Protein AF-A0A410MCQ9-F1 (afdb_monomer)

Structure (mmCIF, N/CA/C/O backbone):
data_AF-A0A410MCQ9-F1
#
_entry.id   AF-A0A410MCQ9-F1
#
loop_
_atom_site.group_PDB
_atom_site.id
_atom_site.type_symbol
_atom_site.label_atom_id
_atom_site.label_alt_id
_atom_site.label_comp_id
_atom_site.label_asym_id
_atom_site.label_entity_id
_atom_site.label_seq_id
_atom_site.pdbx_PDB_ins_code
_atom_site.Cartn_x
_atom_site.Cartn_y
_atom_site.Cartn_z
_atom_site.occupancy
_atom_site.B_iso_or_equiv
_atom_site.auth_seq_id
_atom_site.auth_comp_id
_atom_site.auth_asym_id
_atom_site.auth_atom_id
_atom_site.pdbx_PDB_model_num
ATOM 1 N N . MET A 1 1 ? 11.511 27.759 13.764 1.00 33.25 1 MET A N 1
ATOM 2 C CA . MET A 1 1 ? 11.947 28.661 12.674 1.00 33.25 1 MET A CA 1
ATOM 3 C C . MET A 1 1 ? 12.350 27.810 11.473 1.00 33.25 1 MET A C 1
ATOM 5 O O . MET A 1 1 ? 13.512 27.462 11.293 1.00 33.25 1 MET A O 1
ATOM 9 N N . GLU A 1 2 ? 11.352 27.367 10.713 1.00 34.88 2 GLU A N 1
ATOM 10 C CA . GLU A 1 2 ? 11.520 26.438 9.598 1.00 34.88 2 GLU A CA 1
ATOM 11 C C . GLU A 1 2 ? 11.831 27.255 8.337 1.00 34.88 2 GLU A C 1
ATOM 13 O O . GLU A 1 2 ? 10.983 27.982 7.826 1.00 34.88 2 GLU A O 1
ATOM 18 N N . LYS A 1 3 ? 13.085 27.228 7.866 1.00 35.56 3 LYS A N 1
ATOM 19 C CA . LYS A 1 3 ? 13.435 27.853 6.584 1.00 35.56 3 LYS A CA 1
ATOM 20 C C . LYS A 1 3 ? 12.711 27.081 5.480 1.00 35.56 3 LYS A C 1
ATOM 22 O O . LYS A 1 3 ? 13.164 26.008 5.089 1.00 35.56 3 LYS A O 1
ATOM 27 N N . THR A 1 4 ? 11.628 27.640 4.949 1.00 40.38 4 THR A N 1
ATOM 28 C CA . THR A 1 4 ? 11.044 27.239 3.665 1.00 40.38 4 THR A CA 1
ATOM 29 C C . THR A 1 4 ? 12.081 27.468 2.568 1.00 40.38 4 THR A C 1
ATOM 31 O O . THR A 1 4 ? 12.256 28.576 2.058 1.00 40.38 4 THR A O 1
ATOM 34 N N . ILE A 1 5 ? 12.837 26.419 2.244 1.00 48.78 5 ILE A N 1
ATOM 35 C CA . ILE A 1 5 ? 13.832 26.443 1.174 1.00 48.78 5 ILE A CA 1
ATOM 36 C C . ILE A 1 5 ? 13.075 26.402 -0.151 1.00 48.78 5 ILE A C 1
ATOM 38 O O . ILE A 1 5 ? 12.532 25.378 -0.558 1.00 48.78 5 ILE A O 1
ATOM 42 N N . ARG A 1 6 ? 13.036 27.556 -0.812 1.00 44.88 6 ARG A N 1
ATOM 43 C CA . ARG A 1 6 ? 12.411 27.768 -2.115 1.00 44.88 6 ARG A CA 1
ATOM 44 C C . ARG A 1 6 ? 13.106 26.885 -3.159 1.00 44.88 6 ARG A C 1
ATOM 46 O O . ARG A 1 6 ? 14.295 27.054 -3.425 1.00 44.88 6 ARG A O 1
ATOM 53 N N . TYR A 1 7 ? 12.369 25.939 -3.740 1.00 52.16 7 TYR A N 1
ATOM 54 C CA . TYR A 1 7 ? 12.847 25.084 -4.828 1.00 52.16 7 TYR A CA 1
ATOM 55 C C . TYR A 1 7 ? 13.281 25.979 -5.995 1.00 52.16 7 TYR A C 1
ATOM 57 O O . TYR A 1 7 ? 12.461 26.701 -6.570 1.00 52.16 7 TYR A O 1
ATOM 65 N N . HIS A 1 8 ? 14.570 25.997 -6.340 1.00 58.16 8 HIS A N 1
ATOM 66 C CA . HIS A 1 8 ? 15.013 26.807 -7.467 1.00 58.16 8 HIS A CA 1
ATOM 67 C C . HIS A 1 8 ? 14.721 26.035 -8.754 1.00 58.16 8 HIS A C 1
ATOM 69 O O . HIS A 1 8 ? 15.528 25.224 -9.200 1.00 58.16 8 HIS A O 1
ATOM 75 N N . ARG A 1 9 ? 13.529 26.273 -9.322 1.00 62.47 9 ARG A N 1
ATOM 76 C CA . ARG A 1 9 ? 12.960 25.613 -10.515 1.00 62.47 9 ARG A CA 1
ATOM 77 C C . ARG A 1 9 ? 13.975 25.429 -11.662 1.00 62.47 9 ARG A C 1
ATOM 79 O O . ARG A 1 9 ? 13.934 24.430 -12.364 1.00 62.47 9 ARG A O 1
ATOM 86 N N . LYS A 1 10 ? 14.936 26.352 -11.791 1.00 69.94 10 LYS A N 1
ATOM 87 C CA . LYS A 1 10 ? 16.036 26.320 -12.772 1.00 69.94 10 LYS A CA 1
ATOM 88 C C . LYS A 1 10 ? 17.013 25.143 -12.589 1.00 69.94 10 LYS A C 1
ATOM 90 O O . LYS A 1 10 ? 17.452 24.577 -13.579 1.00 69.94 10 LYS A O 1
ATOM 95 N N . SER A 1 11 ? 17.319 24.738 -11.353 1.00 72.12 11 SER A N 1
ATOM 96 C CA . SER A 1 11 ? 18.247 23.626 -11.063 1.00 72.12 11 SER A CA 1
ATOM 97 C C . SER A 1 11 ? 17.660 22.261 -11.426 1.00 72.12 11 SER A C 1
ATOM 99 O O . SER A 1 11 ? 18.398 21.369 -11.827 1.00 72.12 11 SER A O 1
ATOM 101 N N . PHE A 1 12 ? 16.340 22.108 -11.295 1.00 78.12 12 PHE A N 1
ATOM 102 C CA . PHE A 1 12 ? 15.630 20.881 -11.652 1.00 78.12 12 PHE A CA 1
ATOM 103 C C . PHE A 1 12 ? 15.613 20.676 -13.172 1.00 78.12 12 PHE A C 1
ATOM 105 O O . PHE A 1 12 ? 16.039 19.631 -13.655 1.00 78.12 12 PHE A O 1
ATOM 112 N N . TYR A 1 13 ? 15.203 21.701 -13.932 1.00 83.81 13 TYR A N 1
ATOM 113 C CA . TYR A 1 13 ? 15.230 21.642 -15.398 1.00 83.81 13 TYR A CA 1
ATOM 114 C C . TYR A 1 13 ? 16.657 21.514 -15.946 1.00 83.81 13 TYR A C 1
ATOM 116 O O . TYR A 1 13 ? 16.861 20.796 -16.918 1.00 83.81 13 TYR A O 1
ATOM 124 N N . GLY A 1 14 ? 17.647 22.141 -15.299 1.00 84.56 14 GLY A N 1
ATOM 125 C CA . GLY A 1 14 ? 19.057 21.975 -15.659 1.00 84.56 14 GLY A CA 1
ATOM 126 C C . GLY A 1 14 ? 19.557 20.539 -15.476 1.00 84.56 14 GLY A C 1
ATOM 127 O O . GLY A 1 14 ? 20.203 20.003 -16.372 1.00 84.56 14 GLY A O 1
ATOM 128 N N . GLY A 1 15 ? 19.205 19.888 -14.361 1.00 85.06 15 GLY A N 1
ATOM 129 C CA . GLY A 1 15 ? 19.528 18.477 -14.135 1.00 85.06 15 GLY A CA 1
ATOM 130 C C . GLY A 1 15 ? 18.871 17.552 -15.161 1.00 85.06 15 GLY A C 1
ATOM 131 O O . GLY A 1 15 ? 19.540 16.690 -15.723 1.00 85.06 15 GLY A O 1
ATOM 132 N N . LEU A 1 16 ? 17.585 17.766 -15.460 1.00 86.12 16 LEU A N 1
ATOM 133 C CA . LEU A 1 16 ? 16.864 16.977 -16.464 1.00 86.12 16 LEU A CA 1
ATOM 134 C C . LEU A 1 16 ? 17.461 17.148 -17.869 1.00 86.12 16 LEU A C 1
ATOM 136 O O . LEU A 1 16 ? 17.632 16.167 -18.588 1.00 86.12 16 LEU A O 1
ATOM 140 N N . PHE A 1 17 ? 17.817 18.380 -18.241 1.00 89.75 17 PHE A N 1
ATOM 141 C CA . PHE A 1 17 ? 18.474 18.672 -19.512 1.00 89.75 17 PHE A CA 1
ATOM 142 C C . PHE A 1 17 ? 19.832 17.968 -19.623 1.00 89.75 17 PHE A C 1
ATOM 144 O O . PHE A 1 17 ? 20.106 17.332 -20.638 1.00 89.75 17 PHE A O 1
ATOM 151 N N . PHE A 1 18 ? 20.649 18.010 -18.565 1.00 89.56 18 PHE A N 1
ATOM 152 C CA . PHE A 1 18 ? 21.936 17.314 -18.537 1.00 89.56 18 PHE A CA 1
ATOM 153 C C . PHE A 1 18 ? 21.772 15.796 -18.685 1.00 89.56 18 PHE A C 1
ATOM 155 O O . PHE A 1 18 ? 22.463 15.186 -19.494 1.00 89.56 18 PHE A O 1
ATOM 162 N N . ILE A 1 19 ? 20.829 15.193 -17.951 1.00 89.62 19 ILE A N 1
ATOM 1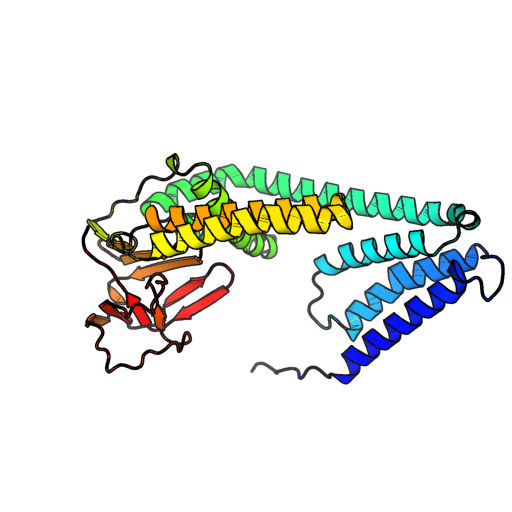63 C CA . ILE A 1 19 ? 20.532 13.755 -18.057 1.00 89.62 19 ILE A CA 1
ATOM 164 C C . ILE A 1 19 ? 20.089 13.405 -19.483 1.00 89.62 19 ILE A C 1
ATOM 166 O O . ILE A 1 19 ? 20.580 12.435 -20.053 1.00 89.62 19 ILE A O 1
ATOM 170 N N . SER A 1 20 ? 19.205 14.208 -20.084 1.00 90.00 20 SER A N 1
ATOM 171 C CA . SER A 1 20 ? 18.754 13.993 -21.462 1.00 90.00 20 SER A CA 1
ATOM 172 C C . SER A 1 20 ? 19.908 14.053 -22.461 1.00 90.00 20 SER A C 1
ATOM 174 O O . SER A 1 20 ? 19.953 13.243 -23.382 1.00 90.00 20 SER A O 1
ATOM 176 N N . LEU A 1 21 ? 20.834 14.999 -22.290 1.00 92.56 21 LEU A N 1
ATOM 177 C CA . LEU A 1 21 ? 21.993 15.151 -23.165 1.00 92.56 21 LEU A CA 1
ATOM 178 C C . LEU A 1 21 ? 22.964 13.974 -23.007 1.00 92.56 21 LEU A C 1
ATOM 180 O O . LEU A 1 21 ? 23.417 13.429 -24.009 1.00 92.56 21 LEU A O 1
ATOM 184 N N . LEU A 1 22 ? 23.216 13.537 -21.770 1.00 92.00 22 LEU A N 1
ATOM 185 C CA . LEU A 1 22 ? 24.062 12.382 -21.458 1.00 92.00 22 LEU A CA 1
ATOM 186 C C . LEU A 1 22 ? 23.497 11.084 -22.055 1.00 92.00 22 LEU A C 1
ATOM 188 O O . LEU A 1 22 ? 24.235 10.324 -22.683 1.00 92.00 22 LEU A O 1
ATOM 192 N N . LEU A 1 23 ? 22.191 10.840 -21.910 1.00 91.44 23 LEU A N 1
ATOM 193 C CA . LEU A 1 23 ? 21.534 9.659 -22.482 1.00 91.44 23 LEU A CA 1
ATOM 194 C C . LEU A 1 23 ? 21.511 9.701 -24.014 1.00 91.44 23 LEU A C 1
ATOM 196 O O . LEU A 1 23 ? 21.779 8.687 -24.654 1.00 91.44 23 LEU A O 1
ATOM 200 N N . MET A 1 24 ? 21.233 10.869 -24.601 1.00 90.88 24 MET A N 1
ATOM 201 C CA . MET A 1 24 ? 21.238 11.049 -26.054 1.00 90.88 24 MET A CA 1
ATOM 202 C C . MET A 1 24 ? 22.637 10.831 -26.639 1.00 90.88 24 MET A C 1
ATOM 204 O O . MET A 1 24 ? 22.778 10.117 -27.625 1.00 90.88 24 MET A 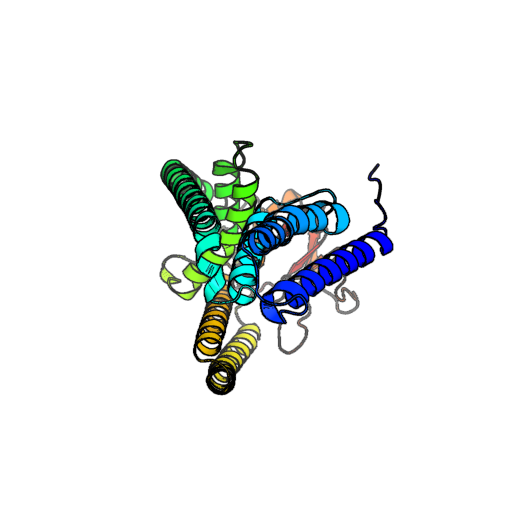O 1
ATOM 208 N N . ALA A 1 25 ? 23.680 11.391 -26.020 1.00 90.56 25 ALA A N 1
ATOM 209 C CA . ALA A 1 25 ? 25.057 11.204 -26.470 1.00 90.56 25 ALA A CA 1
ATOM 210 C C . ALA A 1 25 ? 25.446 9.718 -26.467 1.00 90.56 25 ALA A C 1
ATOM 212 O O . ALA A 1 25 ? 25.921 9.205 -27.478 1.00 90.56 25 ALA A O 1
ATOM 213 N N . ASN A 1 26 ? 25.157 9.003 -25.376 1.00 91.06 26 ASN A N 1
ATOM 214 C CA . ASN A 1 26 ? 25.430 7.570 -25.286 1.00 91.06 26 ASN A CA 1
ATOM 215 C C . ASN A 1 26 ? 24.611 6.749 -26.301 1.00 91.06 26 ASN A C 1
ATOM 217 O O . ASN A 1 26 ? 25.140 5.809 -26.887 1.00 91.06 26 ASN A O 1
ATOM 221 N N . PHE A 1 27 ? 23.362 7.132 -26.587 1.00 91.00 27 PHE A N 1
ATOM 222 C CA . PHE A 1 27 ? 22.541 6.504 -27.631 1.00 91.00 27 PHE A CA 1
ATOM 223 C C . PHE A 1 27 ? 23.124 6.654 -29.028 1.00 91.00 27 PHE A C 1
ATOM 225 O O . PHE A 1 27 ? 23.229 5.675 -29.770 1.00 91.00 27 PHE A O 1
ATOM 232 N N . LEU A 1 28 ? 23.531 7.870 -29.366 1.00 89.81 28 LEU A N 1
ATOM 233 C CA . LEU A 1 28 ? 24.112 8.188 -30.662 1.00 89.81 28 LEU A CA 1
ATOM 234 C C . LEU A 1 28 ? 25.451 7.470 -30.886 1.00 89.81 28 LEU A C 1
ATOM 236 O O . LEU A 1 28 ? 25.741 7.043 -32.001 1.00 89.81 28 LEU A O 1
ATOM 240 N N . MET A 1 29 ? 26.244 7.309 -29.826 1.00 88.25 29 MET A N 1
ATOM 241 C CA . MET A 1 29 ? 27.540 6.635 -29.895 1.00 88.25 29 MET A CA 1
ATOM 242 C C . MET A 1 29 ? 27.416 5.108 -29.952 1.00 88.25 29 MET A C 1
ATOM 244 O O . MET A 1 29 ? 28.109 4.480 -30.742 1.00 88.25 29 MET A O 1
ATOM 248 N N . GLN A 1 30 ? 26.544 4.513 -29.135 1.00 87.81 30 GLN A N 1
ATOM 249 C CA . GLN A 1 30 ? 26.466 3.055 -28.984 1.00 87.81 30 GLN A CA 1
ATOM 250 C C . GLN A 1 30 ? 25.508 2.403 -29.983 1.00 87.81 30 GLN A C 1
ATOM 252 O O . GLN A 1 30 ? 25.861 1.422 -30.623 1.00 87.81 30 GLN A O 1
ATOM 257 N N . LYS A 1 31 ? 24.295 2.947 -30.137 1.00 87.44 31 LYS A N 1
ATOM 258 C CA . LYS A 1 31 ? 23.234 2.310 -30.932 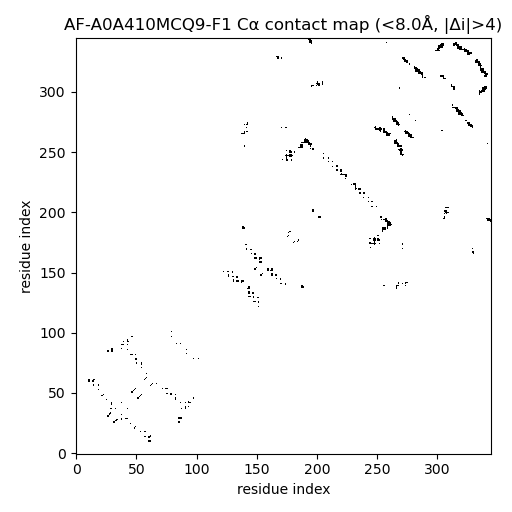1.00 87.44 31 LYS A CA 1
ATOM 259 C C . LYS A 1 31 ? 23.142 2.837 -32.355 1.00 87.44 31 LYS A C 1
ATOM 261 O O . LYS A 1 31 ? 22.801 2.085 -33.260 1.00 87.44 31 LYS A O 1
ATOM 266 N N . ALA A 1 32 ? 23.395 4.132 -32.541 1.00 85.25 32 ALA A N 1
ATOM 267 C CA . ALA A 1 32 ? 23.400 4.743 -33.869 1.00 85.25 32 ALA A CA 1
ATOM 268 C C . ALA A 1 32 ? 24.772 4.668 -34.562 1.00 85.25 32 ALA A C 1
ATOM 270 O O . ALA A 1 32 ? 24.859 5.042 -35.727 1.00 85.25 32 ALA A O 1
ATOM 271 N N . GLU A 1 33 ? 25.817 4.211 -33.855 1.00 85.31 33 GLU A N 1
ATOM 272 C CA . GLU A 1 33 ? 27.177 3.979 -34.374 1.00 85.31 33 GLU A CA 1
ATOM 273 C C . GLU A 1 33 ? 27.734 5.152 -35.210 1.00 85.31 33 GLU A C 1
ATOM 275 O O . GLU A 1 33 ? 28.434 4.963 -36.204 1.00 85.31 33 GLU A O 1
ATOM 280 N N . ILE A 1 34 ? 27.437 6.400 -34.815 1.00 84.50 34 ILE A N 1
ATOM 281 C CA . ILE A 1 34 ? 27.798 7.607 -35.594 1.00 84.50 34 ILE A CA 1
ATOM 282 C C . ILE A 1 34 ? 29.315 7.754 -35.790 1.00 84.50 34 ILE A C 1
ATOM 284 O O . ILE A 1 34 ? 29.765 8.358 -36.762 1.00 84.50 34 ILE A O 1
ATOM 288 N N . THR A 1 35 ? 30.110 7.200 -34.877 1.00 80.00 35 THR A N 1
ATOM 289 C CA . THR A 1 35 ? 31.578 7.207 -34.919 1.00 80.00 35 THR A CA 1
ATOM 290 C C . THR A 1 35 ? 32.176 5.917 -35.492 1.00 80.00 35 THR A C 1
ATOM 292 O O . THR A 1 35 ? 33.400 5.777 -35.509 1.00 80.00 35 THR A O 1
ATOM 295 N N . GLY A 1 36 ? 31.343 5.000 -35.999 1.00 80.81 36 GLY A N 1
ATOM 296 C CA . GLY A 1 36 ? 31.738 3.682 -36.496 1.00 80.81 36 GLY A CA 1
ATOM 297 C C . GLY A 1 36 ? 31.576 2.574 -35.451 1.00 80.81 36 GLY A C 1
ATOM 298 O O . GLY A 1 36 ? 30.841 2.724 -34.477 1.00 80.81 36 GLY A O 1
ATOM 299 N N . THR A 1 37 ? 32.267 1.448 -35.663 1.00 83.00 37 THR A N 1
ATOM 300 C CA . THR A 1 37 ? 32.174 0.263 -34.795 1.00 83.00 37 THR A CA 1
ATOM 301 C C . THR A 1 37 ? 32.519 0.600 -33.350 1.00 83.00 37 THR A C 1
ATOM 303 O O . THR A 1 37 ? 33.578 1.181 -33.076 1.00 83.00 37 THR A O 1
ATOM 306 N N . VAL A 1 38 ? 31.661 0.179 -32.425 1.00 82.50 38 VAL A N 1
ATOM 307 C CA . VAL A 1 38 ? 31.842 0.409 -30.993 1.00 82.50 38 VAL A CA 1
ATOM 308 C C . VAL A 1 38 ? 33.081 -0.335 -30.500 1.00 82.50 38 VAL A C 1
ATOM 310 O O . VAL A 1 38 ? 33.174 -1.557 -30.585 1.00 82.50 38 VAL A O 1
ATOM 313 N N . GLN A 1 39 ? 34.037 0.416 -29.958 1.00 83.75 39 GLN A N 1
ATOM 314 C CA . GLN A 1 39 ? 35.230 -0.134 -29.317 1.00 83.75 39 GLN A CA 1
ATOM 315 C C . GLN A 1 39 ? 34.978 -0.340 -27.818 1.00 83.75 39 GLN A C 1
ATOM 317 O O . GLN A 1 39 ? 34.272 0.455 -27.194 1.00 83.75 39 GLN A O 1
ATOM 322 N N . GLY A 1 40 ? 35.627 -1.334 -27.211 1.00 80.81 40 GLY A N 1
ATOM 323 C CA . GLY A 1 40 ? 35.458 -1.654 -25.787 1.00 80.81 40 GLY A CA 1
ATOM 324 C C . GLY A 1 40 ? 35.593 -0.470 -24.813 1.00 80.81 40 GLY A C 1
ATOM 325 O O . GLY A 1 40 ? 34.738 -0.314 -23.940 1.00 80.81 40 GLY A O 1
ATOM 326 N N . PRO A 1 41 ? 36.565 0.457 -24.965 1.00 85.31 41 PRO A N 1
ATOM 327 C CA . PRO A 1 41 ? 36.666 1.632 -24.093 1.00 85.31 41 PRO A CA 1
ATOM 328 C C . PRO A 1 41 ? 35.422 2.533 -24.104 1.00 85.31 41 PRO A C 1
ATOM 330 O O . PRO A 1 41 ? 35.104 3.162 -23.094 1.00 85.31 41 PRO A O 1
ATOM 333 N N . LEU A 1 42 ? 34.698 2.585 -25.227 1.00 86.00 42 LEU A N 1
ATOM 334 C CA . LEU A 1 42 ? 33.471 3.368 -25.352 1.00 86.00 42 LEU A CA 1
ATOM 335 C C . LEU A 1 42 ? 32.329 2.733 -24.546 1.00 86.00 42 LEU A C 1
ATOM 337 O O . LEU A 1 42 ? 31.553 3.450 -23.918 1.00 86.00 42 LEU A O 1
ATOM 341 N N . VAL A 1 43 ? 32.261 1.397 -24.501 1.00 85.38 43 VAL A N 1
ATOM 342 C CA . VAL A 1 43 ? 31.314 0.644 -23.654 1.00 85.38 43 VAL A CA 1
ATOM 343 C C . VAL A 1 43 ? 31.559 0.944 -22.173 1.00 85.38 43 VAL A C 1
ATOM 345 O O . VAL A 1 43 ? 30.616 1.235 -21.436 1.00 85.38 43 VAL A O 1
ATOM 348 N N . TRP A 1 44 ? 32.826 0.973 -21.749 1.00 85.25 44 TRP A N 1
ATOM 349 C CA . TRP A 1 44 ? 33.208 1.354 -20.385 1.00 85.25 44 TRP A CA 1
ATOM 350 C C . TRP A 1 44 ? 32.826 2.797 -20.038 1.00 85.25 44 TRP A C 1
ATOM 352 O O . TRP A 1 44 ? 32.317 3.049 -18.944 1.00 85.25 44 TRP A O 1
ATOM 362 N N . ALA A 1 45 ? 33.017 3.738 -20.967 1.00 87.69 45 ALA A N 1
ATOM 363 C CA . ALA A 1 45 ? 32.599 5.126 -20.779 1.00 87.69 45 ALA A CA 1
ATOM 364 C C . ALA A 1 45 ? 31.077 5.231 -20.588 1.00 87.69 45 ALA A C 1
ATOM 366 O O . ALA A 1 45 ? 30.617 5.846 -19.625 1.00 87.69 45 ALA A O 1
ATOM 367 N N . THR A 1 46 ? 30.295 4.542 -21.425 1.00 88.62 46 THR A N 1
ATOM 368 C CA . THR A 1 46 ? 28.832 4.492 -21.288 1.00 88.62 46 THR A CA 1
ATOM 369 C C . THR A 1 46 ? 28.394 3.853 -19.969 1.00 88.62 46 THR A C 1
ATOM 371 O O . THR A 1 46 ? 27.455 4.335 -19.331 1.00 88.62 46 THR A O 1
ATOM 374 N N . MET A 1 47 ? 29.084 2.803 -19.515 1.00 85.81 47 MET A N 1
ATOM 375 C CA . MET A 1 47 ? 28.805 2.176 -18.222 1.00 85.81 47 MET A CA 1
ATOM 376 C C . MET A 1 47 ? 29.010 3.163 -17.065 1.00 85.81 47 MET A C 1
ATOM 378 O O . MET A 1 47 ? 28.155 3.263 -16.187 1.00 85.81 47 MET A O 1
ATOM 382 N N . ILE A 1 48 ? 30.099 3.933 -17.073 1.00 88.31 48 ILE A N 1
ATOM 383 C CA . ILE A 1 48 ? 30.375 4.944 -16.040 1.00 88.31 48 ILE A CA 1
ATOM 384 C C . ILE A 1 48 ? 29.345 6.078 -16.093 1.00 88.31 48 ILE A C 1
ATOM 386 O O . ILE A 1 48 ? 28.800 6.467 -15.054 1.00 88.31 48 ILE A O 1
ATOM 390 N N . ASP A 1 49 ? 29.030 6.575 -17.286 1.00 89.44 49 ASP A N 1
ATOM 391 C CA . ASP A 1 49 ? 28.055 7.647 -17.484 1.00 89.44 49 ASP A CA 1
ATOM 392 C C . ASP A 1 49 ? 26.672 7.268 -16.938 1.00 89.44 49 ASP A C 1
ATOM 394 O O . ASP A 1 49 ? 26.038 8.038 -16.209 1.00 89.44 49 ASP A O 1
ATOM 398 N N . VAL A 1 50 ? 26.207 6.059 -17.253 1.00 87.81 50 VAL A N 1
ATOM 399 C CA . VAL A 1 50 ? 24.852 5.614 -16.912 1.00 87.81 50 VAL A CA 1
ATOM 400 C C . VAL A 1 50 ? 24.768 5.037 -15.497 1.00 87.81 50 VAL A C 1
ATOM 402 O O . VAL A 1 50 ? 23.794 5.305 -14.794 1.00 87.81 50 VAL A O 1
ATOM 405 N N . MET A 1 51 ? 25.765 4.276 -15.036 1.00 83.69 51 MET A N 1
ATOM 406 C CA . MET A 1 51 ? 25.722 3.669 -13.699 1.00 83.69 51 MET A CA 1
ATOM 407 C C . MET A 1 51 ? 26.233 4.607 -12.607 1.00 83.69 51 MET A C 1
ATOM 409 O O . MET A 1 51 ? 25.784 4.509 -11.474 1.00 83.69 51 MET A O 1
ATOM 413 N N . VAL A 1 52 ? 27.147 5.537 -12.888 1.00 85.94 52 VAL A N 1
ATOM 414 C CA . VAL A 1 52 ? 27.752 6.382 -11.840 1.00 85.94 52 VAL A CA 1
ATOM 415 C C . VAL A 1 52 ? 27.321 7.836 -11.980 1.00 85.94 52 VAL A C 1
ATOM 417 O O . VAL A 1 52 ? 26.768 8.409 -11.035 1.00 85.94 52 VAL A O 1
ATOM 420 N N . ILE A 1 53 ? 27.530 8.439 -13.152 1.00 88.44 53 ILE A N 1
ATOM 421 C CA . ILE A 1 53 ? 27.285 9.876 -13.343 1.00 88.44 53 ILE A CA 1
ATOM 422 C C . ILE A 1 53 ? 25.789 10.184 -13.260 1.00 88.44 53 ILE A C 1
ATOM 424 O O . ILE A 1 53 ? 25.394 11.118 -12.557 1.00 88.44 53 ILE A O 1
ATOM 428 N N . LEU A 1 54 ? 24.942 9.380 -13.903 1.00 88.19 54 LEU A N 1
ATOM 429 C CA . LEU A 1 54 ? 23.498 9.593 -13.906 1.00 88.19 54 LEU A CA 1
ATOM 430 C C . LEU A 1 54 ? 22.903 9.550 -12.483 1.00 88.19 54 LEU A C 1
ATOM 432 O O . LEU A 1 54 ? 22.222 10.518 -12.118 1.00 88.19 54 LEU A O 1
ATOM 436 N N . PRO A 1 55 ? 23.191 8.559 -11.611 1.00 84.75 55 PRO A N 1
ATOM 437 C CA . PRO A 1 55 ? 22.752 8.616 -10.218 1.00 84.75 55 PRO A CA 1
ATOM 438 C C . PRO A 1 55 ? 23.268 9.827 -9.442 1.00 84.75 55 PRO A C 1
ATOM 440 O O . PRO A 1 55 ? 22.493 10.438 -8.701 1.00 84.75 55 PRO A O 1
ATOM 443 N N . ILE A 1 56 ? 24.529 10.229 -9.634 1.00 85.94 56 ILE A N 1
ATOM 444 C CA . ILE A 1 56 ? 25.108 11.405 -8.962 1.00 85.94 56 ILE A CA 1
ATOM 445 C C . ILE A 1 56 ? 24.385 12.690 -9.382 1.00 85.94 56 ILE A C 1
ATOM 447 O O . ILE A 1 56 ? 24.006 13.497 -8.527 1.00 85.94 56 ILE A O 1
ATOM 451 N N . VAL A 1 57 ? 24.149 12.887 -10.679 1.00 85.62 57 VAL A N 1
ATOM 452 C CA . VAL A 1 57 ? 23.445 14.068 -11.204 1.00 85.62 57 VAL A CA 1
ATOM 453 C C . VAL A 1 57 ? 22.002 14.090 -10.711 1.00 85.62 57 VAL A C 1
ATOM 455 O O . VAL A 1 57 ? 21.520 15.117 -10.228 1.00 85.62 57 VAL A O 1
ATOM 458 N N . THR A 1 58 ? 21.325 12.944 -10.746 1.00 83.88 58 THR A N 1
ATOM 459 C CA . THR A 1 58 ? 19.944 12.824 -10.261 1.00 83.88 58 THR A CA 1
ATOM 460 C C . THR A 1 58 ? 19.869 13.144 -8.765 1.00 83.88 58 THR A C 1
ATOM 462 O O . THR A 1 58 ? 19.008 13.896 -8.307 1.00 83.88 58 THR A O 1
ATOM 465 N N . PHE A 1 59 ? 20.826 12.663 -7.980 1.00 80.75 59 PHE A N 1
ATOM 466 C CA . PHE A 1 59 ? 20.895 12.928 -6.548 1.00 80.75 59 PHE A CA 1
ATOM 467 C C . PHE A 1 59 ? 21.166 14.404 -6.218 1.00 80.75 59 PHE A C 1
ATOM 469 O O . PHE A 1 59 ? 20.558 14.973 -5.305 1.00 80.75 59 PHE A O 1
ATOM 476 N N . THR A 1 60 ? 22.091 15.031 -6.944 1.00 80.50 60 THR A N 1
ATOM 477 C CA . THR A 1 60 ? 22.571 16.391 -6.656 1.00 80.50 60 THR A CA 1
ATOM 478 C C . THR A 1 60 ? 21.631 17.475 -7.182 1.00 80.50 60 THR A C 1
ATOM 480 O O . THR A 1 60 ? 21.361 18.441 -6.457 1.00 80.50 60 THR A O 1
ATOM 483 N N . PHE A 1 61 ? 21.096 17.310 -8.395 1.00 79.06 61 PHE A N 1
ATOM 484 C CA . PHE A 1 61 ? 20.266 18.315 -9.066 1.00 79.06 61 PHE A CA 1
ATOM 485 C C . PHE A 1 61 ? 18.758 18.062 -8.940 1.00 79.06 61 PHE A C 1
ATOM 487 O O . PHE A 1 61 ? 18.003 19.035 -8.897 1.00 79.06 61 PHE A O 1
ATOM 494 N N . VAL A 1 62 ? 18.315 16.798 -8.839 1.00 74.38 62 VAL A N 1
ATOM 495 C CA . VAL A 1 62 ? 16.882 16.433 -8.829 1.00 74.38 62 VAL A CA 1
ATOM 496 C C . VAL A 1 62 ? 16.370 16.130 -7.411 1.00 74.38 62 VAL A C 1
ATOM 498 O O . VAL A 1 62 ? 15.405 16.741 -6.962 1.00 74.38 62 VAL A O 1
ATOM 501 N N . LEU A 1 63 ? 17.026 15.244 -6.652 1.00 70.31 63 LEU A N 1
ATOM 502 C CA . LEU A 1 63 ? 16.526 14.708 -5.362 1.00 70.31 63 LEU A CA 1
ATOM 503 C C . LEU A 1 63 ? 16.989 15.482 -4.105 1.00 70.31 63 LEU A C 1
ATOM 505 O O . LEU A 1 63 ? 16.886 14.987 -2.978 1.00 70.31 63 LEU A O 1
ATOM 509 N N . ARG A 1 64 ? 17.525 16.694 -4.282 1.00 64.12 64 ARG A N 1
ATOM 510 C CA . ARG A 1 64 ? 18.331 17.428 -3.289 1.00 64.12 64 ARG A CA 1
ATOM 511 C C . ARG A 1 64 ? 17.778 17.367 -1.846 1.00 64.12 64 ARG A C 1
ATOM 513 O O . ARG A 1 64 ? 16.677 17.828 -1.558 1.00 64.12 64 ARG A O 1
ATOM 520 N N . ARG A 1 65 ? 18.648 16.905 -0.931 1.00 52.97 65 ARG A N 1
ATOM 521 C CA . ARG A 1 65 ? 18.596 16.900 0.555 1.00 52.97 65 ARG A CA 1
ATOM 522 C C . ARG A 1 65 ? 17.906 15.762 1.310 1.00 52.97 65 ARG A C 1
ATOM 524 O O . ARG A 1 65 ? 18.164 15.674 2.510 1.00 52.97 65 ARG A O 1
ATOM 531 N N . ARG A 1 66 ? 17.146 14.857 0.692 1.00 53.91 66 ARG A N 1
ATOM 532 C CA . ARG A 1 66 ? 16.755 13.590 1.357 1.00 53.91 66 ARG A CA 1
ATOM 533 C C . ARG A 1 66 ? 16.775 12.428 0.378 1.00 53.91 66 ARG A C 1
ATOM 535 O O . ARG A 1 66 ? 15.721 11.911 0.018 1.00 53.91 66 ARG A O 1
ATOM 542 N N . PRO A 1 67 ? 17.972 12.019 -0.053 1.00 54.06 67 PRO A N 1
ATOM 543 C CA . PRO A 1 67 ? 18.100 10.822 -0.852 1.00 54.06 67 PRO A CA 1
ATOM 544 C C . PRO A 1 67 ? 17.640 9.630 -0.024 1.00 54.06 67 PRO A C 1
ATOM 546 O O . PRO A 1 67 ? 18.285 9.220 0.942 1.00 54.06 67 PRO A O 1
ATOM 549 N N . SER A 1 68 ? 16.492 9.075 -0.380 1.00 58.00 68 SER A N 1
ATOM 550 C CA . SER A 1 68 ? 16.203 7.730 0.070 1.00 58.00 68 SER A CA 1
ATOM 551 C C . SER A 1 68 ? 17.126 6.824 -0.732 1.00 58.00 68 SER A C 1
ATOM 553 O O . SER A 1 68 ? 17.036 6.803 -1.957 1.00 58.00 68 SER A O 1
ATOM 555 N N . VAL A 1 69 ? 18.015 6.086 -0.061 1.00 60.16 69 VAL A N 1
ATOM 556 C CA . VAL A 1 69 ? 18.862 5.049 -0.691 1.00 60.16 69 VAL A CA 1
ATOM 557 C C . VAL A 1 69 ? 18.002 4.082 -1.524 1.00 60.16 69 VAL A C 1
ATOM 559 O O . VAL A 1 69 ? 18.445 3.554 -2.535 1.00 60.16 69 VAL A O 1
ATOM 562 N N . SER A 1 70 ? 16.720 3.970 -1.167 1.00 61.75 70 SER A N 1
ATOM 563 C CA . SER A 1 70 ? 15.666 3.282 -1.912 1.00 61.75 70 SER A CA 1
ATOM 564 C C . SER A 1 70 ? 15.494 3.722 -3.378 1.00 61.75 70 SER A C 1
ATOM 566 O O . SER A 1 70 ? 15.031 2.915 -4.169 1.00 61.75 70 SER A O 1
ATOM 568 N N . VAL A 1 71 ? 15.868 4.949 -3.771 1.00 70.00 71 VAL A N 1
ATOM 569 C CA . VAL A 1 71 ? 15.786 5.432 -5.172 1.00 70.00 71 VAL A CA 1
ATOM 570 C C . VAL A 1 71 ? 17.029 5.054 -5.987 1.00 70.00 71 VAL A C 1
ATOM 572 O O . VAL A 1 71 ? 16.971 4.980 -7.209 1.00 70.00 71 VAL A O 1
ATOM 575 N N . PHE A 1 72 ? 18.155 4.776 -5.326 1.00 73.62 72 PHE A N 1
ATOM 576 C CA . PHE A 1 72 ? 19.416 4.465 -6.000 1.00 73.62 72 PHE A CA 1
ATOM 577 C C . PHE A 1 72 ? 19.379 3.096 -6.689 1.00 73.62 72 PHE A C 1
ATOM 579 O O . PHE A 1 72 ? 19.799 2.968 -7.832 1.00 73.62 72 PHE A O 1
ATOM 586 N N . ALA A 1 73 ? 18.815 2.095 -6.011 1.00 71.44 73 ALA A N 1
ATOM 587 C CA . ALA A 1 73 ? 18.686 0.735 -6.526 1.00 71.44 73 ALA A CA 1
ATOM 588 C C . ALA A 1 73 ? 17.852 0.632 -7.821 1.00 71.44 73 ALA A C 1
ATOM 590 O O . ALA A 1 73 ? 18.372 0.107 -8.805 1.00 71.44 73 ALA A O 1
ATOM 591 N N . PRO A 1 74 ? 16.614 1.170 -7.895 1.00 74.19 74 PRO A N 1
ATOM 592 C CA . PRO A 1 74 ? 15.840 1.127 -9.132 1.00 74.19 74 PRO A CA 1
ATOM 593 C C . PRO A 1 74 ? 16.481 1.958 -10.248 1.00 74.19 74 PRO A C 1
ATOM 595 O O . PRO A 1 74 ? 16.398 1.574 -11.409 1.00 74.19 74 PRO A O 1
ATOM 598 N N . LEU A 1 75 ? 17.161 3.063 -9.922 1.00 81.56 75 LEU A N 1
ATOM 599 C CA . LEU A 1 75 ? 17.863 3.874 -10.918 1.00 81.56 75 LEU A CA 1
ATOM 600 C C . LEU A 1 75 ? 19.055 3.126 -11.534 1.00 81.56 75 LEU A C 1
ATOM 602 O O . LEU A 1 75 ? 19.229 3.153 -12.749 1.00 81.56 75 LEU A O 1
ATOM 606 N N . MET A 1 76 ? 19.834 2.424 -10.708 1.00 77.88 76 MET A N 1
ATOM 607 C CA . MET A 1 76 ? 20.920 1.546 -11.153 1.00 77.88 76 MET A CA 1
ATOM 608 C C . MET A 1 76 ? 20.405 0.399 -12.028 1.00 77.88 76 MET A C 1
ATOM 610 O O . MET A 1 76 ? 20.987 0.122 -13.075 1.00 77.88 76 MET A O 1
ATOM 614 N N . LEU A 1 77 ? 19.291 -0.228 -11.636 1.00 77.88 77 LEU A N 1
ATOM 615 C CA . LEU A 1 77 ? 18.657 -1.298 -12.408 1.00 77.88 77 LEU A CA 1
ATOM 616 C C . LEU A 1 77 ? 18.204 -0.800 -13.790 1.00 77.88 77 LEU A C 1
ATOM 618 O O . LEU A 1 77 ? 18.526 -1.414 -14.805 1.00 77.88 77 LEU A O 1
ATOM 622 N N . LEU A 1 78 ? 17.505 0.339 -13.842 1.00 83.00 78 LEU A N 1
ATOM 623 C CA . LEU A 1 78 ? 17.080 0.961 -15.101 1.00 83.00 78 LEU A CA 1
ATOM 624 C C . LEU A 1 78 ? 18.275 1.360 -15.974 1.00 83.00 78 LEU A C 1
ATOM 626 O O . LEU A 1 78 ? 18.226 1.180 -17.189 1.00 83.00 78 LEU A O 1
ATOM 630 N N . GLY A 1 79 ? 19.353 1.858 -15.364 1.00 86.38 79 GLY A N 1
ATOM 631 C CA . GLY A 1 79 ? 20.600 2.164 -16.060 1.00 86.38 79 GLY A CA 1
ATOM 632 C C . GLY A 1 79 ? 21.236 0.927 -16.698 1.00 86.38 79 GLY A C 1
ATOM 633 O O . GLY A 1 79 ? 21.611 0.968 -17.867 1.00 86.38 79 GLY A O 1
ATOM 634 N N . ALA A 1 80 ? 21.290 -0.196 -15.980 1.00 82.38 80 ALA A N 1
ATOM 635 C CA . ALA A 1 80 ? 21.815 -1.452 -16.515 1.00 82.38 80 ALA A CA 1
ATOM 636 C C . ALA A 1 80 ? 20.964 -1.998 -17.676 1.00 82.38 80 ALA A C 1
ATOM 638 O O . ALA A 1 80 ? 21.510 -2.399 -18.706 1.00 82.38 80 ALA A O 1
ATOM 639 N N . LEU A 1 81 ? 19.631 -1.952 -17.552 1.00 83.50 81 LEU A N 1
ATOM 640 C CA . LEU A 1 81 ? 18.716 -2.318 -18.641 1.00 83.50 81 LEU A CA 1
ATOM 641 C C . LEU A 1 81 ? 18.916 -1.422 -19.871 1.00 83.50 81 LEU A C 1
ATOM 643 O O . LEU A 1 81 ? 18.910 -1.908 -21.002 1.00 83.50 81 LEU A O 1
ATOM 647 N N . PHE A 1 82 ? 19.135 -0.124 -19.654 1.00 86.38 82 PHE A N 1
ATOM 648 C CA . PHE A 1 82 ? 19.406 0.829 -20.724 1.00 86.38 82 PHE A CA 1
ATOM 649 C C . PHE A 1 82 ? 20.727 0.531 -21.447 1.00 86.38 82 PHE A C 1
ATOM 651 O O . PHE A 1 82 ? 20.737 0.493 -22.675 1.00 86.38 82 PHE A O 1
ATOM 658 N N . ILE A 1 83 ? 21.814 0.244 -20.717 1.00 86.88 83 ILE A N 1
ATOM 659 C CA . ILE A 1 83 ? 23.102 -0.153 -21.316 1.00 86.88 83 ILE A CA 1
ATOM 660 C C . ILE A 1 83 ? 22.934 -1.434 -22.143 1.00 86.88 83 ILE A C 1
ATOM 662 O O . ILE A 1 83 ? 23.372 -1.495 -23.290 1.00 86.88 83 ILE A O 1
ATOM 666 N N . HIS A 1 84 ? 22.242 -2.443 -21.608 1.00 85.31 84 HIS A N 1
ATOM 667 C CA . HIS A 1 84 ? 22.020 -3.695 -22.333 1.00 85.31 84 HIS A CA 1
ATOM 668 C C . HIS A 1 84 ? 21.229 -3.502 -23.641 1.00 85.31 84 HIS A C 1
ATOM 670 O O . HIS A 1 84 ? 21.442 -4.224 -24.614 1.00 85.31 84 HIS A O 1
ATOM 676 N N . TRP A 1 85 ? 20.321 -2.524 -23.675 1.00 86.56 85 TRP A N 1
ATOM 677 C CA . TRP A 1 85 ? 19.516 -2.202 -24.855 1.00 86.56 85 TRP A CA 1
ATOM 678 C C . TRP A 1 85 ? 20.253 -1.357 -25.908 1.00 86.56 85 TRP A C 1
ATOM 680 O O . TRP A 1 85 ? 19.869 -1.371 -27.086 1.00 86.56 85 TRP A O 1
ATOM 690 N N . ILE A 1 86 ? 21.262 -0.589 -25.489 1.00 87.00 86 ILE A N 1
ATOM 691 C CA . ILE A 1 86 ? 21.971 0.380 -26.333 1.00 87.00 86 ILE A CA 1
ATOM 692 C C . ILE A 1 86 ? 23.238 -0.196 -26.966 1.00 87.00 86 ILE A C 1
ATOM 694 O O . ILE A 1 86 ? 23.562 0.179 -28.088 1.00 87.00 86 ILE A O 1
ATOM 698 N N . VAL A 1 87 ? 23.931 -1.094 -26.257 1.00 86.56 87 VAL A N 1
ATOM 699 C CA . VAL A 1 87 ? 25.200 -1.683 -26.697 1.00 86.56 87 VAL A CA 1
ATOM 700 C C . VAL A 1 87 ? 24.941 -2.757 -27.770 1.00 86.56 87 VAL A C 1
ATOM 702 O O . VAL A 1 87 ? 24.138 -3.667 -27.525 1.00 86.56 87 VAL A O 1
ATOM 705 N N . PRO A 1 88 ? 25.613 -2.687 -28.937 1.00 84.50 88 PRO A N 1
ATOM 706 C CA . PRO A 1 88 ? 25.497 -3.681 -30.006 1.00 84.50 88 PRO A CA 1
ATOM 707 C C . PRO A 1 88 ? 25.941 -5.080 -29.571 1.00 84.50 88 PRO A C 1
ATOM 709 O O . PRO A 1 88 ? 26.851 -5.217 -28.756 1.00 84.50 88 PRO A O 1
ATOM 712 N N . ASP A 1 89 ? 25.352 -6.131 -30.153 1.00 83.44 89 ASP A N 1
ATOM 713 C CA . ASP A 1 89 ? 25.576 -7.526 -29.733 1.00 83.44 89 ASP A CA 1
ATOM 714 C C . ASP A 1 89 ? 27.051 -7.959 -29.746 1.00 83.44 89 ASP A C 1
ATOM 716 O O . ASP A 1 89 ? 27.480 -8.688 -28.855 1.00 83.44 89 ASP A O 1
ATOM 720 N N . TYR A 1 90 ? 27.843 -7.461 -30.700 1.00 82.12 90 TYR A N 1
ATOM 721 C CA . TYR A 1 90 ? 29.268 -7.788 -30.830 1.00 82.12 90 TYR A CA 1
ATOM 722 C C . TYR A 1 90 ? 30.149 -7.187 -29.722 1.00 82.12 90 TYR A C 1
ATOM 724 O O . TYR A 1 90 ? 31.226 -7.706 -29.456 1.00 82.12 90 TYR A O 1
ATOM 732 N N . ALA A 1 91 ? 29.707 -6.107 -29.070 1.00 81.62 91 ALA A N 1
ATOM 733 C CA . ALA A 1 91 ? 30.450 -5.410 -28.016 1.00 81.62 91 ALA A CA 1
ATOM 734 C C . ALA A 1 91 ? 29.973 -5.800 -26.602 1.00 81.62 91 ALA A C 1
ATOM 736 O O . ALA A 1 91 ? 30.397 -5.219 -25.603 1.00 81.62 91 ALA A O 1
ATOM 737 N N . LYS A 1 92 ? 29.077 -6.792 -26.492 1.00 79.62 92 LYS A N 1
ATOM 738 C CA . LYS A 1 92 ? 28.517 -7.240 -25.207 1.00 79.62 92 LYS A CA 1
ATOM 739 C C . LYS A 1 92 ? 29.489 -8.060 -24.360 1.00 79.62 92 LYS A C 1
ATOM 741 O O . LYS A 1 92 ? 29.220 -8.238 -23.174 1.00 79.62 92 LYS A O 1
ATOM 746 N N . GLU A 1 93 ? 30.608 -8.533 -24.909 1.00 79.31 93 GLU A N 1
ATOM 747 C CA . GLU A 1 93 ? 31.630 -9.243 -24.124 1.00 79.31 93 GLU A CA 1
ATOM 748 C C . GLU A 1 93 ? 32.226 -8.347 -23.024 1.00 79.31 93 GLU A C 1
ATOM 750 O O . GLU A 1 93 ? 32.386 -8.786 -21.884 1.00 79.31 93 GLU A O 1
ATOM 755 N N . ASP A 1 94 ? 32.414 -7.054 -23.304 1.00 78.25 94 ASP A N 1
ATOM 756 C CA . ASP A 1 94 ? 32.896 -6.072 -22.323 1.00 78.25 94 ASP A CA 1
ATOM 757 C C . ASP A 1 94 ? 31.886 -5.802 -21.189 1.00 78.25 94 ASP A C 1
ATOM 759 O O . ASP A 1 94 ? 32.245 -5.299 -20.122 1.00 78.25 94 ASP A O 1
ATOM 763 N N . LEU A 1 95 ? 30.619 -6.200 -21.362 1.00 77.50 95 LEU A N 1
ATOM 764 C CA . LEU A 1 95 ? 29.589 -6.103 -20.326 1.00 77.50 95 LEU A CA 1
ATOM 765 C C . LEU A 1 95 ? 29.670 -7.230 -19.282 1.00 77.50 95 LEU A C 1
ATOM 767 O O . LEU A 1 95 ? 28.921 -7.198 -18.302 1.00 77.50 95 LEU A O 1
ATOM 771 N N . MET A 1 96 ? 30.572 -8.211 -19.416 1.00 73.00 96 MET A N 1
ATOM 772 C CA . MET A 1 96 ? 30.711 -9.288 -18.422 1.00 73.00 96 MET A CA 1
ATOM 773 C C . MET A 1 96 ? 31.011 -8.764 -17.006 1.00 73.00 96 MET A C 1
ATOM 775 O O . MET A 1 96 ? 30.471 -9.286 -16.026 1.00 73.00 96 MET A O 1
ATOM 779 N N . VAL A 1 97 ? 31.801 -7.693 -16.874 1.00 71.06 97 VAL A N 1
ATOM 780 C CA . VAL A 1 97 ? 32.088 -7.072 -15.565 1.00 71.06 97 VAL A CA 1
ATOM 781 C C . VAL A 1 97 ? 30.855 -6.357 -14.992 1.00 71.06 97 VAL A C 1
ATOM 783 O O . VAL A 1 97 ? 30.623 -6.386 -13.777 1.00 71.06 97 VAL A O 1
ATOM 786 N N . MET A 1 98 ? 30.019 -5.771 -15.857 1.00 70.56 98 MET A N 1
ATOM 787 C CA . MET A 1 98 ? 28.722 -5.203 -15.472 1.00 70.56 98 MET A CA 1
ATOM 788 C C . MET A 1 98 ? 27.783 -6.297 -14.958 1.00 70.56 98 MET A C 1
ATOM 790 O O . MET A 1 98 ? 27.166 -6.116 -13.910 1.00 70.56 98 MET A O 1
ATOM 794 N N . ASN A 1 99 ? 27.726 -7.447 -15.635 1.00 73.75 99 ASN A N 1
ATOM 795 C CA . ASN A 1 99 ? 26.906 -8.580 -15.209 1.00 73.75 99 ASN A CA 1
ATOM 796 C C . ASN A 1 99 ? 27.332 -9.093 -13.824 1.00 73.75 99 ASN A C 1
ATOM 798 O O . ASN A 1 99 ? 26.476 -9.285 -12.964 1.00 73.75 99 ASN A O 1
ATOM 802 N N . TYR A 1 100 ? 28.637 -9.236 -13.559 1.00 78.38 100 TYR A N 1
ATOM 803 C CA . TYR A 1 100 ? 29.120 -9.635 -12.229 1.00 78.38 100 TYR A CA 1
ATOM 804 C C . TYR A 1 100 ? 28.751 -8.612 -11.142 1.00 78.38 100 TYR A C 1
ATOM 806 O O . TYR A 1 100 ? 28.307 -8.981 -10.054 1.00 78.38 100 TYR A O 1
ATOM 814 N N . SER A 1 101 ? 28.875 -7.317 -11.447 1.00 71.75 101 SER A N 1
ATOM 815 C CA . SER A 1 101 ? 28.487 -6.234 -10.531 1.00 71.75 101 SER A CA 1
ATOM 816 C C . SER A 1 101 ? 26.981 -6.224 -10.252 1.00 71.75 101 SER A C 1
ATOM 818 O O . SER A 1 101 ? 26.566 -6.010 -9.114 1.00 71.75 101 SER A O 1
ATOM 820 N N . LEU A 1 102 ? 26.158 -6.497 -11.268 1.00 73.75 102 LEU A N 1
ATOM 821 C CA . LEU A 1 102 ? 24.706 -6.599 -11.142 1.00 73.75 102 LEU A CA 1
ATOM 822 C C . LEU A 1 102 ? 24.316 -7.788 -10.260 1.00 73.75 102 LEU A C 1
ATOM 824 O O . LEU A 1 102 ? 23.554 -7.604 -9.314 1.00 73.75 102 LEU A O 1
ATOM 828 N N . VAL A 1 103 ? 24.915 -8.960 -10.489 1.00 78.19 103 VAL A N 1
ATOM 829 C CA . VAL A 1 103 ? 24.715 -10.152 -9.646 1.00 78.19 103 VAL A CA 1
ATOM 830 C C . VAL A 1 103 ? 25.153 -9.889 -8.204 1.00 78.19 103 VAL A C 1
ATOM 832 O O . VAL A 1 103 ? 24.463 -10.296 -7.270 1.00 78.19 103 VAL A O 1
ATOM 835 N N . ALA A 1 104 ? 26.263 -9.179 -7.987 1.00 78.25 104 ALA A N 1
ATOM 836 C CA . ALA A 1 104 ? 26.719 -8.817 -6.645 1.00 78.25 104 ALA A CA 1
ATOM 837 C C . ALA A 1 104 ? 25.727 -7.881 -5.929 1.00 78.25 104 ALA A C 1
ATOM 839 O O . ALA A 1 104 ? 25.435 -8.081 -4.748 1.00 78.25 104 ALA A O 1
ATOM 840 N N . ILE A 1 105 ? 25.179 -6.888 -6.640 1.00 74.44 105 ILE A N 1
ATOM 841 C CA . ILE A 1 105 ? 24.147 -5.981 -6.120 1.00 74.44 105 ILE A CA 1
ATOM 842 C C . ILE A 1 105 ? 22.864 -6.754 -5.804 1.00 74.44 105 ILE A C 1
ATOM 844 O O . ILE A 1 105 ? 22.337 -6.625 -4.701 1.00 74.44 105 ILE A O 1
ATOM 848 N N . GLU A 1 106 ? 22.379 -7.577 -6.732 1.00 74.62 106 GLU A N 1
ATOM 849 C CA . GLU A 1 106 ? 21.182 -8.401 -6.549 1.00 74.62 106 GLU A CA 1
ATOM 850 C C . GLU A 1 106 ? 21.343 -9.346 -5.351 1.00 74.62 106 GLU A C 1
ATOM 852 O O . GLU A 1 106 ? 20.494 -9.372 -4.462 1.00 74.62 106 GLU A O 1
ATOM 857 N N . THR A 1 107 ? 22.491 -10.020 -5.245 1.00 80.12 107 THR A N 1
ATOM 858 C CA . THR A 1 107 ? 22.825 -10.880 -4.100 1.00 80.12 107 THR A CA 1
ATOM 859 C C . THR A 1 107 ? 22.839 -10.088 -2.793 1.00 80.12 107 THR A C 1
ATOM 861 O O . THR A 1 107 ? 22.288 -10.547 -1.793 1.00 80.12 107 THR A O 1
ATOM 864 N N . PHE A 1 108 ? 23.422 -8.886 -2.775 1.00 82.12 108 PHE A N 1
ATOM 865 C CA . PHE A 1 108 ? 23.402 -8.016 -1.598 1.00 82.12 108 PHE A CA 1
ATOM 866 C C . PHE A 1 108 ? 21.972 -7.642 -1.186 1.00 82.12 108 PHE A C 1
ATOM 868 O O . PHE A 1 108 ? 21.651 -7.712 0.002 1.00 82.12 108 PHE A O 1
ATOM 875 N N . PHE A 1 109 ? 21.107 -7.285 -2.141 1.00 77.00 109 PHE A N 1
ATOM 876 C CA . PHE A 1 109 ? 19.699 -6.982 -1.868 1.00 77.00 109 PHE A CA 1
ATOM 877 C C . PHE A 1 109 ? 18.949 -8.198 -1.330 1.00 77.00 109 PHE A C 1
ATOM 879 O O . PHE A 1 109 ? 18.284 -8.077 -0.304 1.00 77.00 109 PHE A O 1
ATOM 886 N N . ILE A 1 110 ? 19.129 -9.374 -1.934 1.00 77.94 110 ILE A N 1
ATOM 887 C CA . ILE A 1 110 ? 18.523 -10.626 -1.463 1.00 77.94 110 ILE A CA 1
ATOM 888 C C . ILE A 1 110 ? 18.980 -10.939 -0.031 1.00 77.94 110 ILE A C 1
ATOM 890 O O . ILE A 1 110 ? 18.156 -11.202 0.846 1.00 77.94 110 ILE A O 1
ATOM 894 N N . VAL A 1 111 ? 20.284 -10.859 0.255 1.00 84.06 111 VAL A N 1
ATOM 895 C CA . VAL A 1 111 ? 20.824 -11.084 1.608 1.00 84.06 111 VAL A CA 1
ATOM 896 C C . VAL A 1 111 ? 20.280 -10.052 2.599 1.00 84.06 111 VAL A C 1
ATOM 898 O O . VAL A 1 111 ? 19.938 -10.398 3.732 1.00 84.06 111 VAL A O 1
ATOM 901 N N . PHE A 1 112 ? 20.167 -8.790 2.186 1.00 79.81 112 PHE A N 1
ATOM 902 C CA . PHE A 1 112 ? 19.590 -7.725 2.998 1.00 79.8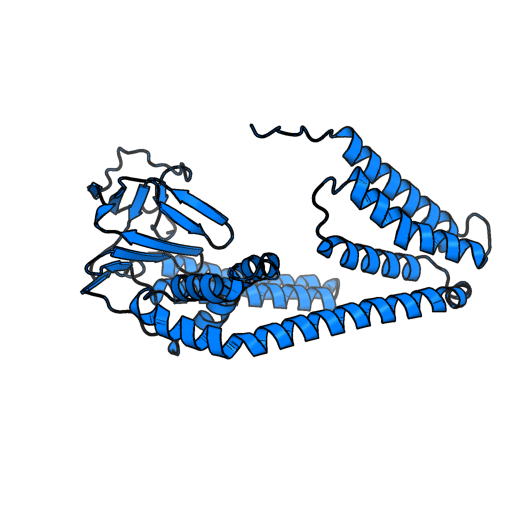1 112 PHE A CA 1
ATOM 903 C C . PHE A 1 112 ? 18.106 -7.977 3.312 1.00 79.81 112 PHE A C 1
ATOM 905 O O . PHE A 1 112 ? 17.707 -7.880 4.475 1.00 79.81 112 PHE A O 1
ATOM 912 N N . GLU A 1 113 ? 17.299 -8.362 2.322 1.00 75.75 113 GLU A N 1
ATOM 913 C CA . GLU A 1 113 ? 15.886 -8.718 2.494 1.00 75.75 113 GLU A CA 1
ATOM 914 C C . GLU A 1 113 ? 15.715 -9.929 3.412 1.00 75.75 113 GLU A C 1
ATOM 916 O O . GLU A 1 113 ? 14.923 -9.880 4.359 1.00 75.75 113 GLU A O 1
ATOM 921 N N . ILE A 1 114 ? 16.520 -10.978 3.217 1.00 83.06 114 ILE A N 1
ATOM 922 C CA . ILE A 1 114 ? 16.547 -12.151 4.100 1.00 83.06 114 ILE A CA 1
ATOM 923 C C . ILE A 1 114 ? 16.926 -11.736 5.526 1.00 83.06 114 ILE A C 1
ATOM 925 O O . ILE A 1 114 ? 16.297 -12.180 6.487 1.00 83.06 114 ILE A O 1
ATOM 929 N N . SER A 1 115 ? 17.907 -10.847 5.696 1.00 81.81 115 SER A N 1
ATOM 930 C CA . SER A 1 115 ? 18.288 -10.334 7.014 1.00 81.81 115 SER A CA 1
ATOM 931 C C . SER A 1 115 ? 17.142 -9.568 7.685 1.00 81.81 115 SER A C 1
ATOM 933 O O . SER A 1 115 ? 16.924 -9.734 8.889 1.00 81.81 115 SER A O 1
ATOM 935 N N . LEU A 1 116 ? 16.401 -8.740 6.941 1.00 76.69 116 LEU A N 1
ATOM 936 C CA . LEU A 1 116 ? 15.218 -8.043 7.457 1.00 76.69 116 LEU A CA 1
ATOM 937 C C . LEU A 1 116 ? 14.101 -9.024 7.833 1.00 76.69 116 LEU A C 1
ATOM 939 O O . LEU A 1 116 ? 13.476 -8.863 8.884 1.00 76.69 116 LEU A O 1
ATOM 943 N N . LEU A 1 117 ? 13.886 -10.062 7.023 1.00 80.44 117 LEU A N 1
ATOM 944 C CA . LEU A 1 117 ? 12.896 -11.102 7.288 1.00 80.44 117 LEU A CA 1
ATOM 945 C C . LEU A 1 117 ? 13.249 -11.906 8.545 1.00 80.44 117 LEU A C 1
ATOM 947 O O . LEU A 1 117 ? 12.410 -12.056 9.431 1.00 80.44 117 LEU A O 1
ATOM 951 N N . ILE A 1 118 ? 14.496 -12.371 8.670 1.00 85.62 118 ILE A N 1
ATOM 952 C CA . ILE A 1 118 ? 14.984 -13.074 9.867 1.00 85.62 118 ILE A CA 1
ATOM 953 C C . ILE A 1 118 ? 14.831 -12.180 11.097 1.00 85.62 118 ILE A C 1
ATOM 955 O O . ILE A 1 118 ? 14.391 -12.644 12.151 1.00 85.62 118 ILE A O 1
ATOM 959 N N . PHE A 1 119 ? 15.168 -10.896 10.974 1.00 81.12 119 PHE A N 1
ATOM 960 C CA . PHE A 1 119 ? 14.987 -9.936 12.054 1.00 81.12 119 PHE A CA 1
ATOM 961 C C . PHE A 1 119 ? 13.510 -9.823 12.482 1.00 81.12 119 PHE A C 1
ATOM 963 O O . PHE A 1 119 ? 13.211 -9.913 13.675 1.00 81.12 119 PHE A O 1
ATOM 970 N N . PHE A 1 120 ? 12.581 -9.707 11.531 1.00 79.69 120 PHE A N 1
ATOM 971 C CA . PHE A 1 120 ? 11.145 -9.672 11.817 1.00 79.69 120 PHE A CA 1
ATOM 972 C C . PHE A 1 120 ? 10.651 -10.964 12.481 1.00 79.69 120 PHE A C 1
ATOM 974 O O . PHE A 1 120 ? 9.947 -10.911 13.491 1.00 79.69 120 PHE A O 1
ATOM 981 N N . LEU A 1 121 ? 11.069 -12.127 11.971 1.00 85.88 121 LEU A N 1
ATOM 982 C CA . LEU A 1 121 ? 10.711 -13.432 12.533 1.00 85.88 121 LEU A CA 1
ATOM 983 C C . LEU A 1 121 ? 11.198 -13.596 13.979 1.00 85.88 121 LEU A C 1
ATOM 985 O O . LEU A 1 121 ? 10.503 -14.206 14.791 1.00 85.88 121 LEU A O 1
ATOM 989 N N . ARG A 1 122 ? 12.349 -13.010 14.332 1.00 86.88 122 ARG A N 1
ATOM 990 C CA . ARG A 1 122 ? 12.866 -13.008 15.711 1.00 86.88 122 ARG A CA 1
ATOM 991 C C . ARG A 1 122 ? 12.036 -12.149 16.664 1.00 86.88 122 ARG A C 1
ATOM 993 O O . ARG A 1 122 ? 11.911 -12.502 17.834 1.00 86.88 122 ARG A O 1
ATOM 1000 N N . GLU A 1 123 ? 11.465 -11.043 16.191 1.00 84.44 123 GLU A N 1
ATOM 1001 C CA . GLU A 1 123 ? 10.610 -10.165 17.007 1.00 84.44 123 GLU A CA 1
ATOM 1002 C C . GLU A 1 123 ? 9.128 -10.584 16.995 1.00 84.44 123 GLU A C 1
ATOM 1004 O O . GLU A 1 123 ? 8.346 -10.136 17.839 1.00 84.44 123 GLU A O 1
ATOM 1009 N N . LEU A 1 124 ? 8.740 -11.502 16.104 1.00 85.88 124 LEU A N 1
ATOM 1010 C CA . LEU A 1 124 ? 7.373 -12.009 15.976 1.00 85.88 124 LEU A CA 1
ATOM 1011 C C . LEU A 1 124 ? 6.777 -12.565 17.287 1.00 85.88 124 LEU A C 1
ATOM 1013 O O . LEU A 1 124 ? 5.604 -12.288 17.549 1.00 85.88 124 LEU A O 1
ATOM 1017 N N . PRO A 1 125 ? 7.510 -13.306 18.147 1.00 89.06 125 PRO A N 1
ATOM 1018 C CA . PRO A 1 125 ? 6.964 -13.768 19.424 1.00 89.06 125 PRO A CA 1
ATOM 1019 C C . PRO A 1 125 ? 6.568 -12.609 20.348 1.00 89.06 125 PRO A C 1
ATOM 1021 O O . PRO A 1 125 ? 5.473 -12.620 20.913 1.00 89.06 125 PRO A O 1
ATOM 1024 N N . LYS A 1 126 ? 7.412 -11.572 20.447 1.00 88.00 126 LYS A N 1
ATOM 1025 C CA . LYS A 1 126 ? 7.121 -10.374 21.252 1.00 88.00 126 LYS A CA 1
ATOM 1026 C C . LYS A 1 126 ? 5.970 -9.578 20.654 1.00 88.00 126 LYS A C 1
ATOM 1028 O O . LYS A 1 126 ? 5.097 -9.119 21.385 1.00 88.00 126 LYS A O 1
ATOM 1033 N N . TRP A 1 127 ? 5.933 -9.467 19.326 1.00 89.19 127 TRP A N 1
ATOM 1034 C CA . TRP A 1 127 ? 4.825 -8.841 18.612 1.00 89.19 127 TRP A CA 1
ATOM 1035 C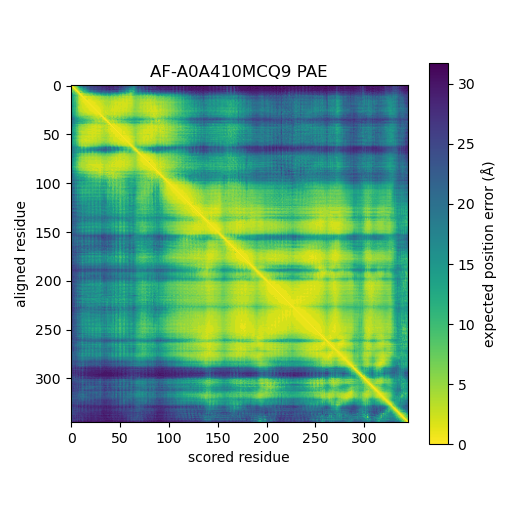 C . TRP A 1 127 ? 3.498 -9.547 18.922 1.00 89.19 127 TRP A C 1
ATOM 1037 O O . TRP A 1 127 ? 2.531 -8.889 19.293 1.00 89.19 127 TRP A O 1
ATOM 1047 N N . LYS A 1 128 ? 3.457 -10.888 18.876 1.00 89.06 128 LYS A N 1
ATOM 1048 C CA . LYS A 1 128 ? 2.260 -11.681 19.224 1.00 89.06 128 LYS A CA 1
ATOM 1049 C C . LYS A 1 128 ? 1.833 -11.485 20.680 1.00 89.06 128 LYS A C 1
ATOM 1051 O O . LYS A 1 128 ? 0.636 -11.393 20.953 1.00 89.06 128 LYS A O 1
ATOM 1056 N N . GLN A 1 129 ? 2.788 -11.411 21.606 1.00 89.69 129 GLN A N 1
ATOM 1057 C CA . GLN A 1 129 ? 2.506 -11.148 23.018 1.00 89.69 129 GLN A CA 1
ATOM 1058 C C . GLN A 1 129 ? 1.888 -9.757 23.213 1.00 89.69 129 GLN A C 1
ATOM 1060 O O . GLN A 1 129 ? 0.810 -9.650 23.799 1.00 89.69 129 GLN A O 1
ATOM 1065 N N . ASN A 1 130 ? 2.518 -8.720 22.654 1.00 89.75 130 ASN A N 1
ATOM 1066 C CA . ASN A 1 130 ? 2.022 -7.344 22.701 1.00 89.75 130 ASN A CA 1
ATOM 1067 C C . ASN A 1 130 ? 0.637 -7.227 22.040 1.00 89.75 130 ASN A C 1
ATOM 1069 O O . ASN A 1 130 ? -0.255 -6.586 22.587 1.00 89.75 130 ASN A O 1
ATOM 1073 N N . PHE A 1 131 ? 0.421 -7.896 20.902 1.00 88.94 131 PHE A N 1
ATOM 1074 C CA . PHE A 1 131 ? -0.868 -7.909 20.208 1.00 88.94 131 PHE A CA 1
ATOM 1075 C C . PHE A 1 131 ? -1.982 -8.503 21.078 1.00 88.94 131 PHE A C 1
ATOM 1077 O O . PHE A 1 131 ? -3.099 -7.984 21.107 1.00 88.94 131 PHE A O 1
ATOM 1084 N N . LYS A 1 132 ? -1.681 -9.576 21.822 1.00 88.81 132 LYS A N 1
ATOM 1085 C CA . LYS A 1 132 ? -2.628 -10.186 22.764 1.00 88.81 132 LYS A CA 1
ATOM 1086 C C . LYS A 1 132 ? -2.910 -9.275 23.964 1.00 88.81 132 LYS A C 1
ATOM 1088 O O . LYS A 1 132 ? -4.050 -9.217 24.411 1.00 88.81 132 LYS A O 1
ATOM 1093 N N . GLU A 1 133 ? -1.903 -8.564 24.467 1.00 89.56 133 GLU A N 1
ATOM 1094 C CA . GLU A 1 133 ? -2.045 -7.598 25.567 1.00 89.56 133 GLU A CA 1
ATOM 1095 C C . GLU A 1 133 ? -2.952 -6.425 25.163 1.00 89.56 133 GLU A C 1
ATOM 1097 O O . GLU A 1 133 ? -3.941 -6.143 25.841 1.00 89.56 133 GLU A O 1
ATOM 1102 N N . PHE A 1 134 ? -2.698 -5.825 23.996 1.00 88.19 134 PHE A N 1
ATOM 1103 C CA . PHE A 1 134 ? -3.482 -4.703 23.474 1.00 88.19 134 PHE A CA 1
ATOM 1104 C C . PHE A 1 134 ? -4.911 -5.066 23.064 1.00 88.19 134 PHE A C 1
ATOM 1106 O O . PHE A 1 134 ? -5.715 -4.165 22.846 1.00 88.19 134 PHE A O 1
ATOM 1113 N N . HIS A 1 135 ? -5.276 -6.351 23.004 1.00 84.31 135 HIS A N 1
ATOM 1114 C CA . HIS A 1 135 ? -6.670 -6.753 22.803 1.00 84.31 135 HIS A CA 1
ATOM 1115 C C . HIS A 1 135 ? -7.601 -6.189 23.886 1.00 84.31 135 HIS A C 1
ATOM 1117 O O . HIS A 1 135 ? -8.776 -5.956 23.611 1.00 84.31 135 HIS A O 1
ATOM 1123 N N . LYS A 1 136 ? -7.097 -5.975 25.108 1.00 81.38 136 LYS A N 1
ATOM 1124 C CA . LYS A 1 136 ? -7.904 -5.459 26.222 1.00 81.38 136 LYS A CA 1
ATOM 1125 C C . LYS A 1 136 ? -8.185 -3.959 26.118 1.00 81.38 136 LYS A C 1
ATOM 1127 O O . LYS A 1 136 ? -9.237 -3.526 26.551 1.00 81.38 136 LYS A O 1
ATOM 1132 N N . THR A 1 137 ? -7.255 -3.195 25.550 1.00 82.69 137 THR A N 1
ATOM 1133 C CA . THR A 1 137 ? -7.309 -1.721 25.507 1.00 82.69 137 THR A CA 1
ATOM 1134 C C . THR A 1 137 ? -7.748 -1.193 24.142 1.00 82.69 137 THR A C 1
ATOM 1136 O O . THR A 1 137 ? -8.332 -0.121 24.037 1.00 82.69 137 THR A O 1
ATOM 1139 N N . HIS A 1 138 ? -7.461 -1.939 23.072 1.00 84.81 138 HIS A N 1
ATOM 1140 C CA . HIS A 1 138 ? -7.801 -1.574 21.702 1.00 84.81 138 HIS A CA 1
ATOM 1141 C C . HIS A 1 138 ? -8.707 -2.649 21.088 1.00 84.81 138 HIS A C 1
ATOM 1143 O O . HIS A 1 138 ? -8.226 -3.698 20.620 1.00 84.81 138 HIS A O 1
ATOM 1149 N N . PRO A 1 139 ? -10.030 -2.408 21.068 1.00 85.56 139 PRO A N 1
ATOM 1150 C CA . PRO A 1 139 ? -10.980 -3.381 20.542 1.00 85.56 139 PRO A CA 1
ATOM 1151 C C . PRO A 1 139 ? -10.838 -3.563 19.023 1.00 85.56 139 PRO A C 1
ATOM 1153 O O . PRO A 1 139 ? -10.990 -4.671 18.513 1.00 85.56 139 PRO A O 1
ATOM 1156 N N . HIS A 1 140 ? -10.474 -2.495 18.317 1.00 88.81 140 HIS A N 1
ATOM 1157 C CA . HIS A 1 140 ? -10.317 -2.441 16.868 1.00 88.81 140 HIS A CA 1
ATOM 1158 C C . HIS A 1 140 ? -8.996 -3.031 16.364 1.00 88.81 140 HIS A C 1
ATOM 1160 O O . HIS A 1 140 ? -7.936 -2.808 16.955 1.00 88.81 140 HIS A O 1
ATOM 1166 N N . LEU A 1 141 ? -9.046 -3.744 15.230 1.00 87.94 141 LEU A N 1
ATOM 1167 C CA . LEU A 1 141 ? -7.878 -4.426 14.662 1.00 87.94 141 LEU A CA 1
ATOM 1168 C C . LEU A 1 141 ? -6.767 -3.442 14.284 1.00 87.94 141 LEU A C 1
ATOM 1170 O O . LEU A 1 141 ? -5.620 -3.656 14.675 1.00 87.94 141 LEU A O 1
ATOM 1174 N N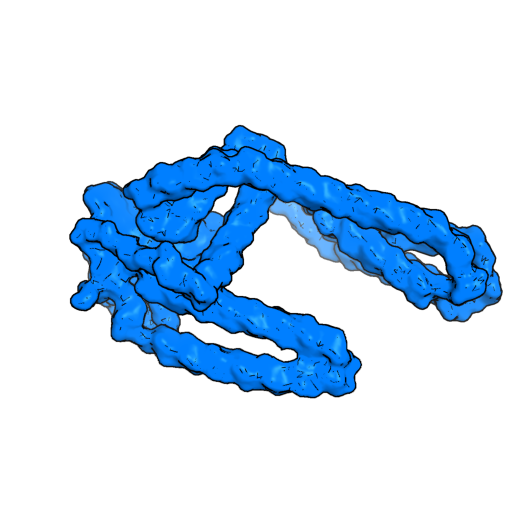 . LEU A 1 142 ? -7.087 -2.371 13.549 1.00 87.56 142 LEU A N 1
ATOM 1175 C CA . LEU A 1 142 ? -6.063 -1.435 13.073 1.00 87.56 142 LEU A CA 1
ATOM 1176 C C . LEU A 1 142 ? -5.396 -0.695 14.230 1.00 87.56 142 LEU A C 1
ATOM 1178 O O . LEU A 1 142 ? -4.169 -0.647 14.289 1.00 87.56 142 LEU A O 1
ATOM 1182 N N . ALA A 1 143 ? -6.189 -0.222 15.195 1.00 86.38 143 ALA A N 1
ATOM 1183 C CA . ALA A 1 143 ? -5.671 0.411 16.406 1.00 86.38 143 ALA A CA 1
ATOM 1184 C C . ALA A 1 143 ? -4.726 -0.525 17.174 1.00 86.38 143 ALA A C 1
ATOM 1186 O O . ALA A 1 143 ? -3.638 -0.125 17.592 1.00 86.38 143 ALA A O 1
ATOM 1187 N N . ARG A 1 144 ? -5.099 -1.805 17.291 1.00 88.94 144 ARG A N 1
ATOM 1188 C CA . ARG A 1 144 ? -4.282 -2.824 17.952 1.00 88.94 144 ARG A CA 1
ATOM 1189 C C . ARG A 1 144 ? -2.979 -3.096 17.208 1.00 88.94 144 ARG A C 1
ATOM 1191 O O . ARG A 1 144 ? -1.930 -3.159 17.849 1.00 88.94 144 ARG A O 1
ATOM 1198 N N . VAL A 1 145 ? -3.014 -3.249 15.882 1.00 88.44 145 VAL A N 1
ATOM 1199 C CA . VAL A 1 145 ? -1.798 -3.447 15.073 1.00 88.44 145 VAL A CA 1
ATOM 1200 C C . VAL A 1 145 ? -0.884 -2.228 15.182 1.00 88.44 145 VAL A C 1
ATOM 1202 O O . VAL A 1 145 ? 0.311 -2.395 15.417 1.00 88.44 145 VAL A O 1
ATOM 1205 N N . HIS A 1 146 ? -1.435 -1.015 15.096 1.00 85.88 146 HIS A N 1
ATOM 1206 C CA . HIS A 1 146 ? -0.673 0.225 15.217 1.00 85.88 146 HIS A CA 1
ATOM 1207 C C . HIS A 1 146 ? 0.038 0.331 16.576 1.00 85.88 146 HIS A C 1
ATOM 1209 O O . HIS A 1 146 ? 1.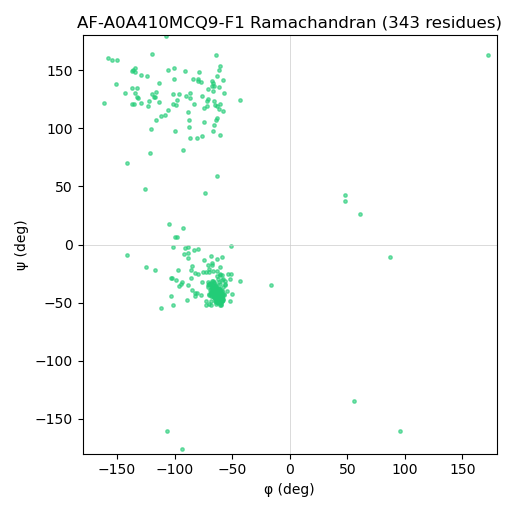261 0.478 16.622 1.00 85.88 146 HIS A O 1
ATOM 1215 N N . ALA A 1 147 ? -0.693 0.150 17.682 1.00 85.50 147 ALA A N 1
ATOM 1216 C CA . ALA A 1 147 ? -0.125 0.162 19.032 1.00 85.50 147 ALA A CA 1
ATOM 1217 C C . ALA A 1 147 ? 0.938 -0.939 19.228 1.00 85.50 147 ALA A C 1
ATOM 1219 O O . ALA A 1 147 ? 1.998 -0.712 19.821 1.00 85.50 147 ALA A O 1
ATOM 1220 N N . THR A 1 148 ? 0.700 -2.129 18.665 1.00 87.81 148 THR A N 1
ATOM 1221 C CA . THR A 1 148 ? 1.645 -3.256 18.722 1.00 87.81 148 THR A CA 1
ATOM 1222 C C . THR A 1 148 ? 2.932 -2.953 17.956 1.00 87.81 148 THR A C 1
ATOM 1224 O O . THR A 1 148 ? 4.028 -3.198 18.474 1.00 87.81 148 THR A O 1
ATOM 1227 N N . ASN A 1 149 ? 2.820 -2.399 16.746 1.00 86.25 149 ASN A N 1
ATOM 1228 C CA . ASN A 1 149 ? 3.963 -2.008 15.924 1.00 86.25 149 ASN A CA 1
ATOM 1229 C C . ASN A 1 149 ? 4.774 -0.916 16.621 1.00 86.25 149 ASN A C 1
ATOM 1231 O O . ASN A 1 149 ? 5.995 -1.038 16.739 1.00 86.25 149 ASN A O 1
ATOM 1235 N N . GLN A 1 150 ? 4.099 0.087 17.185 1.00 82.50 150 GLN A N 1
ATOM 1236 C CA . GLN A 1 150 ? 4.756 1.165 17.911 1.00 82.50 150 GLN A CA 1
ATOM 1237 C C . GLN A 1 150 ? 5.518 0.639 19.138 1.00 82.50 150 GLN A C 1
ATOM 1239 O O . GLN A 1 150 ? 6.683 0.992 19.321 1.00 82.50 150 GLN A O 1
ATOM 1244 N N . ARG A 1 151 ? 4.924 -0.256 19.939 1.00 85.12 151 ARG A N 1
ATOM 1245 C CA . ARG A 1 151 ? 5.587 -0.842 21.122 1.00 85.12 151 ARG A CA 1
ATOM 1246 C C . ARG A 1 151 ? 6.757 -1.759 20.758 1.00 85.12 151 ARG A C 1
ATOM 1248 O O . ARG A 1 151 ? 7.770 -1.762 21.456 1.00 85.12 151 ARG A O 1
ATOM 1255 N N . THR A 1 152 ? 6.628 -2.527 19.678 1.00 83.94 152 THR A N 1
ATOM 1256 C CA . THR A 1 152 ? 7.626 -3.537 19.286 1.00 83.94 152 THR A CA 1
ATOM 1257 C C . THR A 1 152 ? 8.797 -2.914 18.524 1.00 83.94 152 THR A C 1
ATOM 1259 O O . THR A 1 152 ? 9.953 -3.212 18.820 1.00 83.94 152 THR A O 1
ATOM 1262 N N . PHE A 1 153 ? 8.521 -2.009 17.580 1.00 79.44 153 PHE A N 1
ATOM 1263 C CA . PHE A 1 153 ? 9.522 -1.499 16.641 1.00 79.44 153 PHE A CA 1
ATOM 1264 C C . PHE A 1 153 ? 10.029 -0.087 16.974 1.00 79.44 153 PHE A C 1
ATOM 1266 O O . PHE A 1 153 ? 11.198 0.197 16.717 1.00 79.44 153 PHE A O 1
ATOM 1273 N N . SER A 1 154 ? 9.244 0.796 17.611 1.00 69.19 154 SER A N 1
ATOM 1274 C CA . SER A 1 154 ? 9.701 2.181 17.877 1.00 69.19 154 SER A CA 1
ATOM 1275 C C . SER A 1 154 ? 10.788 2.291 18.946 1.00 69.19 154 SER A C 1
ATOM 1277 O O . SER A 1 154 ? 11.492 3.299 19.007 1.00 69.19 154 SER A O 1
ATOM 1279 N N . ARG A 1 155 ? 10.969 1.261 19.781 1.00 65.06 155 ARG A N 1
ATOM 1280 C CA . ARG A 1 155 ? 11.940 1.283 20.887 1.00 65.06 155 ARG A CA 1
ATOM 1281 C C . ARG A 1 155 ? 13.398 1.310 20.413 1.00 65.06 155 ARG A C 1
ATOM 1283 O O . ARG A 1 155 ? 14.280 1.672 21.186 1.00 65.06 155 ARG A O 1
ATOM 1290 N N . GLN A 1 156 ? 13.675 0.956 19.157 1.00 66.31 156 GLN A N 1
ATOM 1291 C CA . GLN A 1 156 ? 15.040 0.921 18.630 1.00 66.31 156 GLN A CA 1
ATOM 1292 C C . GLN A 1 156 ? 15.173 1.838 17.410 1.00 66.31 156 GLN A C 1
ATOM 1294 O O . GLN A 1 156 ? 14.498 1.655 16.398 1.00 66.31 156 GLN A O 1
ATOM 1299 N N . LYS A 1 157 ? 16.113 2.797 17.466 1.00 64.00 157 LYS A N 1
ATOM 1300 C CA . LYS A 1 157 ? 16.395 3.748 16.366 1.00 64.00 157 LYS A CA 1
ATOM 1301 C C . LYS A 1 157 ? 16.637 3.061 15.013 1.00 64.00 157 LYS A C 1
ATOM 1303 O O . LYS A 1 157 ? 16.313 3.644 13.981 1.00 64.00 157 LYS A O 1
ATOM 1308 N N . LYS A 1 158 ? 17.158 1.826 15.021 1.00 65.25 158 LYS A N 1
ATOM 1309 C CA . LYS A 1 158 ? 17.394 1.006 13.820 1.00 65.25 158 LYS A CA 1
ATOM 1310 C C . LYS A 1 158 ? 16.114 0.708 13.022 1.00 65.25 158 LYS A C 1
ATOM 1312 O O . LYS A 1 158 ? 16.202 0.555 11.811 1.00 65.25 158 LYS A O 1
ATOM 1317 N N . TYR A 1 159 ? 14.932 0.710 13.647 1.00 67.25 159 TYR A N 1
ATOM 1318 C CA . TYR A 1 159 ? 13.669 0.325 12.996 1.00 67.25 159 TYR A CA 1
ATOM 1319 C C . TYR A 1 159 ? 12.761 1.500 12.658 1.00 67.25 159 TYR A C 1
ATOM 1321 O O . TYR A 1 159 ? 11.587 1.298 12.379 1.00 67.25 159 TYR A O 1
ATOM 1329 N N . LYS A 1 160 ? 13.264 2.739 12.628 1.00 68.75 160 LYS A N 1
ATOM 1330 C CA . LYS A 1 160 ? 12.417 3.898 12.299 1.00 68.75 160 LYS A CA 1
ATOM 1331 C C . LYS A 1 160 ? 11.803 3.805 10.893 1.00 68.75 160 LYS A C 1
ATOM 1333 O O . LYS A 1 160 ? 10.635 4.138 10.716 1.00 68.75 160 LYS A O 1
ATOM 1338 N N . ALA A 1 161 ? 12.579 3.346 9.907 1.00 67.81 161 ALA A N 1
ATOM 1339 C CA . ALA A 1 161 ? 12.080 3.100 8.552 1.00 67.81 161 ALA A CA 1
ATOM 1340 C C . ALA A 1 161 ? 11.096 1.921 8.526 1.00 67.81 161 ALA A C 1
ATOM 1342 O O . ALA A 1 161 ? 10.034 2.013 7.917 1.00 67.81 161 ALA A O 1
ATOM 1343 N N . PHE A 1 162 ? 11.420 0.857 9.265 1.00 69.00 162 PHE A N 1
ATOM 1344 C CA . PHE A 1 162 ? 10.572 -0.322 9.384 1.00 69.00 162 PHE A CA 1
ATOM 1345 C C . PHE A 1 162 ? 9.233 -0.013 10.063 1.00 69.00 162 PHE A C 1
ATOM 1347 O O . PHE A 1 162 ? 8.212 -0.493 9.601 1.00 69.00 162 PHE A O 1
ATOM 1354 N N . ASN A 1 163 ? 9.197 0.843 11.088 1.00 72.00 163 ASN A N 1
ATOM 1355 C CA . ASN A 1 163 ? 7.959 1.245 11.754 1.00 72.00 163 ASN A CA 1
ATOM 1356 C C . ASN A 1 163 ? 6.988 1.902 10.759 1.00 72.00 163 ASN A C 1
ATOM 1358 O O . ASN A 1 163 ? 5.835 1.492 10.666 1.00 72.00 163 ASN A O 1
ATOM 1362 N N . LYS A 1 164 ? 7.488 2.836 9.934 1.00 71.38 164 LYS A N 1
ATOM 1363 C CA . LYS A 1 164 ? 6.688 3.466 8.870 1.00 71.38 164 LYS A CA 1
ATOM 1364 C C . LYS A 1 164 ? 6.214 2.473 7.812 1.00 71.38 164 LYS A C 1
ATOM 1366 O O . LYS A 1 164 ? 5.096 2.588 7.330 1.00 71.38 164 LYS A O 1
ATOM 1371 N N . LEU A 1 165 ? 7.053 1.514 7.427 1.00 70.38 165 LEU A N 1
ATOM 1372 C CA . LEU A 1 165 ? 6.643 0.484 6.474 1.00 70.38 165 LEU A CA 1
ATOM 1373 C C . LEU A 1 165 ? 5.611 -0.467 7.097 1.00 70.38 165 LEU A C 1
ATOM 1375 O O . LEU A 1 165 ? 4.634 -0.823 6.453 1.00 70.38 165 LEU A O 1
ATOM 1379 N N . SER A 1 166 ? 5.783 -0.824 8.370 1.00 75.25 166 SER A N 1
ATOM 1380 C CA . SER A 1 166 ? 4.892 -1.729 9.096 1.00 75.25 166 SER A CA 1
ATOM 1381 C C . SER A 1 166 ? 3.498 -1.143 9.297 1.00 75.25 166 SER A C 1
ATOM 1383 O O . SER A 1 166 ? 2.525 -1.889 9.271 1.00 75.25 166 SER A O 1
ATOM 1385 N N . SER A 1 167 ? 3.378 0.180 9.462 1.00 73.25 167 SER A N 1
ATOM 1386 C CA . SER A 1 167 ? 2.077 0.849 9.514 1.00 73.25 167 SER A CA 1
ATOM 1387 C C . SER A 1 167 ? 1.383 0.862 8.151 1.00 73.25 167 SER A C 1
ATOM 1389 O O . SER A 1 167 ? 0.168 0.724 8.108 1.00 73.25 167 SER A O 1
ATOM 1391 N N . LEU A 1 168 ? 2.134 0.967 7.045 1.00 72.06 168 LEU A N 1
ATOM 1392 C CA . LEU A 1 168 ? 1.572 0.867 5.691 1.00 72.06 168 LEU A CA 1
ATOM 1393 C C . LEU A 1 168 ? 1.080 -0.557 5.408 1.00 72.06 168 LEU A C 1
ATOM 1395 O O . LEU A 1 168 ? -0.093 -0.761 5.109 1.00 72.06 168 LEU A O 1
ATOM 1399 N N . LEU A 1 169 ? 1.947 -1.546 5.632 1.00 81.81 169 LEU A N 1
ATOM 1400 C CA . LEU A 1 169 ? 1.622 -2.958 5.429 1.00 81.81 169 LEU A CA 1
ATOM 1401 C C . LEU A 1 169 ? 0.506 -3.452 6.360 1.00 81.81 169 LEU A C 1
ATOM 1403 O O . LEU A 1 169 ? -0.150 -4.442 6.050 1.00 81.81 169 LEU A O 1
ATOM 1407 N N . ALA A 1 170 ? 0.271 -2.787 7.497 1.00 85.12 170 ALA A N 1
ATOM 1408 C CA . ALA A 1 170 ? -0.825 -3.127 8.398 1.00 85.12 170 ALA A CA 1
ATOM 1409 C C . ALA A 1 170 ? -2.194 -2.967 7.729 1.00 85.12 170 ALA A C 1
ATOM 1411 O O . ALA A 1 170 ? -3.063 -3.813 7.938 1.00 85.12 170 ALA A O 1
ATOM 1412 N N . ALA A 1 171 ? -2.384 -1.917 6.927 1.00 84.75 171 ALA A N 1
ATOM 1413 C CA . ALA A 1 171 ? -3.636 -1.696 6.217 1.00 84.75 171 ALA A CA 1
ATOM 1414 C C . ALA A 1 171 ? -3.831 -2.720 5.095 1.00 84.75 171 ALA A C 1
ATOM 1416 O O . ALA A 1 171 ? -4.908 -3.304 4.998 1.00 84.75 171 ALA A O 1
ATOM 1417 N N . ASP A 1 172 ? -2.780 -3.003 4.320 1.00 88.94 172 ASP A N 1
ATOM 1418 C CA . ASP A 1 172 ? -2.822 -4.006 3.249 1.00 88.94 172 ASP A CA 1
ATOM 1419 C C . ASP A 1 172 ? -3.092 -5.411 3.818 1.00 88.94 172 ASP A C 1
ATOM 1421 O O . ASP A 1 172 ? -3.982 -6.130 3.360 1.00 88.94 172 ASP A O 1
ATOM 1425 N N . ALA A 1 173 ? -2.396 -5.788 4.896 1.00 89.56 173 ALA A N 1
ATOM 1426 C CA . ALA A 1 173 ? -2.618 -7.059 5.581 1.00 89.56 173 ALA A CA 1
ATOM 1427 C C . ALA A 1 173 ? -4.019 -7.144 6.206 1.00 89.56 173 ALA A C 1
ATOM 1429 O O . ALA A 1 173 ? -4.649 -8.204 6.168 1.00 89.56 173 ALA A O 1
ATOM 1430 N N . ALA A 1 174 ? -4.528 -6.041 6.766 1.00 90.94 174 ALA A N 1
ATOM 1431 C CA . ALA A 1 174 ? -5.895 -5.975 7.267 1.00 90.94 174 ALA A CA 1
ATOM 1432 C C . ALA A 1 174 ? -6.914 -6.113 6.128 1.00 90.94 174 ALA A C 1
ATOM 1434 O O . ALA A 1 174 ? -7.901 -6.821 6.309 1.00 90.94 174 ALA A O 1
ATOM 1435 N N . ALA A 1 175 ? -6.662 -5.525 4.954 1.00 92.69 175 ALA A N 1
ATOM 1436 C CA . ALA A 1 175 ? -7.514 -5.672 3.777 1.00 92.69 175 ALA A CA 1
ATOM 1437 C C . ALA A 1 175 ? -7.631 -7.136 3.348 1.00 92.69 175 ALA A C 1
ATOM 1439 O O . ALA A 1 175 ? -8.740 -7.664 3.258 1.00 92.69 175 ALA A O 1
ATOM 1440 N N . VAL A 1 176 ? -6.492 -7.818 3.193 1.00 93.12 176 VAL A N 1
ATOM 1441 C CA . VAL A 1 176 ? -6.435 -9.252 2.866 1.00 93.12 176 VAL A CA 1
ATOM 1442 C C . VAL A 1 176 ? -7.153 -10.085 3.922 1.00 93.12 176 VAL A C 1
ATOM 1444 O O . VAL A 1 176 ? -7.970 -10.945 3.589 1.00 93.12 176 VAL A O 1
ATOM 1447 N N . ARG A 1 177 ? -6.899 -9.811 5.205 1.00 92.94 177 ARG A N 1
ATOM 1448 C CA . ARG A 1 177 ? -7.540 -10.521 6.315 1.00 92.94 177 ARG A CA 1
ATOM 1449 C C . ARG A 1 177 ? -9.055 -10.331 6.318 1.00 92.94 177 ARG A C 1
ATOM 1451 O O . ARG A 1 177 ? -9.772 -11.318 6.432 1.00 92.94 177 ARG A O 1
ATOM 1458 N N . PHE A 1 178 ? -9.553 -9.105 6.169 1.00 93.62 178 PHE A N 1
ATOM 1459 C CA . PHE A 1 178 ? -10.991 -8.833 6.174 1.00 93.62 178 PHE A CA 1
ATOM 1460 C C . PHE A 1 178 ? -11.700 -9.350 4.919 1.00 93.62 178 PHE A C 1
ATOM 1462 O O . PHE A 1 178 ? -12.842 -9.802 5.026 1.00 93.62 178 PHE A O 1
ATOM 1469 N N . ALA A 1 179 ? -11.042 -9.312 3.758 1.00 94.44 179 ALA A N 1
ATOM 1470 C CA . ALA A 1 179 ? -11.607 -9.791 2.502 1.00 94.44 179 ALA A CA 1
ATOM 1471 C C . ALA A 1 179 ? -11.674 -11.324 2.445 1.00 94.44 179 ALA A C 1
ATOM 1473 O O . ALA A 1 179 ? -12.739 -11.881 2.184 1.00 94.44 179 ALA A O 1
ATOM 1474 N N . LEU A 1 180 ? -10.557 -12.008 2.721 1.00 93.94 180 LEU A N 1
ATOM 1475 C CA . LEU A 1 180 ? -10.433 -13.461 2.541 1.00 93.94 180 LEU A CA 1
ATOM 1476 C C . LEU A 1 180 ? -10.753 -14.259 3.808 1.00 93.94 180 LEU A C 1
ATOM 1478 O O . LEU A 1 180 ? -11.286 -15.365 3.736 1.00 93.94 180 LEU A O 1
ATOM 1482 N N . PHE A 1 181 ? -10.459 -13.700 4.983 1.00 93.44 181 PHE A N 1
ATOM 1483 C CA . PHE A 1 181 ? -10.612 -14.382 6.270 1.00 93.44 181 PHE A CA 1
ATOM 1484 C C . PHE A 1 181 ? -11.476 -13.598 7.271 1.00 93.44 181 PHE A C 1
ATOM 1486 O O . PHE A 1 181 ? -11.109 -13.489 8.446 1.00 93.44 181 PHE A O 1
ATOM 1493 N N . PRO A 1 182 ? -12.661 -13.088 6.871 1.00 88.25 182 PRO A N 1
ATOM 1494 C CA . PRO A 1 182 ? -13.492 -12.271 7.750 1.00 88.25 182 PRO A CA 1
ATOM 1495 C C . PRO A 1 182 ? -13.833 -12.992 9.059 1.00 88.25 182 PRO A C 1
ATOM 1497 O O . PRO A 1 182 ? -13.939 -12.359 10.103 1.00 88.25 182 PRO A O 1
ATOM 1500 N N . HIS A 1 183 ? -13.997 -14.314 9.038 1.00 87.12 183 HIS A N 1
ATOM 1501 C CA . HIS A 1 183 ? -14.356 -15.125 10.205 1.00 87.12 183 HIS A CA 1
ATOM 1502 C C . HIS A 1 183 ? -13.336 -15.065 11.358 1.00 87.12 183 HIS A C 1
ATOM 1504 O O . HIS A 1 183 ? -13.704 -15.360 12.495 1.00 87.12 183 HIS A O 1
ATOM 1510 N N . LEU A 1 184 ? -12.087 -14.657 11.099 1.00 85.94 184 LEU A N 1
ATOM 1511 C CA . LEU A 1 184 ? -11.064 -14.495 12.137 1.00 85.94 184 LEU A CA 1
ATOM 1512 C C . LEU A 1 184 ? -11.340 -13.309 13.069 1.00 85.94 184 LEU A C 1
ATOM 1514 O O . LEU A 1 184 ? -10.819 -13.274 14.185 1.00 85.94 184 LEU A O 1
ATOM 1518 N N . ASP A 1 185 ? -12.150 -12.349 12.623 1.00 83.25 185 ASP A N 1
ATOM 1519 C CA . ASP A 1 185 ? -12.471 -11.138 13.367 1.00 83.25 185 ASP A CA 1
ATOM 1520 C C . ASP A 1 185 ? -13.940 -11.151 13.795 1.00 83.25 185 ASP A C 1
ATOM 1522 O O . ASP A 1 185 ? -14.867 -11.049 12.980 1.00 83.25 185 ASP A O 1
ATOM 1526 N N . LYS A 1 186 ? -14.149 -11.288 15.106 1.00 83.50 186 LYS A N 1
ATOM 1527 C CA . LYS A 1 186 ? -15.460 -11.116 15.737 1.00 83.50 186 LYS A CA 1
ATOM 1528 C C . LYS A 1 186 ? -15.751 -9.628 15.893 1.00 83.50 186 LYS A C 1
ATOM 1530 O O . LYS A 1 186 ? -14.830 -8.842 16.099 1.00 83.50 186 LYS A O 1
ATOM 1535 N N . VAL A 1 187 ? -17.029 -9.264 15.813 1.00 84.00 187 VAL A N 1
ATOM 1536 C CA . VAL A 1 187 ? -17.459 -7.895 16.105 1.00 84.00 187 VAL A CA 1
ATOM 1537 C C . VAL A 1 187 ? -17.139 -7.615 17.577 1.00 84.00 187 VAL A C 1
ATOM 1539 O O . VAL A 1 187 ? -17.613 -8.362 18.435 1.00 84.00 187 VAL A O 1
ATOM 1542 N N . PRO A 1 188 ? -16.299 -6.616 17.881 1.00 81.19 188 PRO A N 1
ATOM 1543 C CA . PRO A 1 188 ? -15.961 -6.285 19.252 1.00 81.19 188 PRO A CA 1
ATOM 1544 C C . PRO A 1 188 ? -17.187 -5.717 19.977 1.00 81.19 188 PRO A C 1
ATOM 1546 O O . PRO A 1 188 ? -17.969 -4.956 19.408 1.00 81.19 188 PRO A O 1
ATOM 1549 N N . THR A 1 189 ? -17.348 -6.101 21.239 1.00 75.38 189 THR A N 1
ATOM 1550 C CA . THR A 1 189 ? -18.451 -5.686 22.112 1.00 75.38 189 THR A CA 1
ATOM 1551 C C . THR A 1 189 ? -17.891 -4.833 23.246 1.00 75.38 189 THR A C 1
ATOM 1553 O O . THR A 1 189 ? -17.004 -5.300 23.960 1.00 75.38 189 THR A O 1
ATOM 1556 N N . GLY A 1 190 ? -18.384 -3.604 23.396 1.00 71.75 190 GLY A N 1
ATOM 1557 C CA . GLY A 1 190 ? -18.141 -2.766 24.576 1.00 71.75 190 GLY A CA 1
ATOM 1558 C C . GLY A 1 190 ? -19.383 -2.663 25.453 1.00 71.75 190 GLY A C 1
ATOM 1559 O O . GLY A 1 190 ? -20.297 -3.479 25.323 1.00 71.75 190 GLY A O 1
ATOM 1560 N N . LYS A 1 191 ? -19.418 -1.641 26.314 1.00 77.19 191 LYS A N 1
ATOM 1561 C CA . LYS A 1 191 ? -20.579 -1.335 27.161 1.00 77.19 191 LYS A CA 1
ATOM 1562 C C . LYS A 1 191 ? -21.790 -0.973 26.301 1.00 77.19 191 LYS A C 1
ATOM 1564 O O . LYS A 1 191 ? -22.874 -1.498 26.512 1.00 77.19 191 LYS A O 1
ATOM 1569 N N . GLU A 1 192 ? -21.553 -0.163 25.271 1.00 83.50 192 GLU A N 1
ATOM 1570 C CA . GLU A 1 192 ? -22.501 0.122 24.193 1.00 83.50 192 GLU A CA 1
ATOM 1571 C C . GLU A 1 192 ? -21.789 0.032 22.835 1.00 83.50 192 GLU A C 1
ATOM 1573 O O . GLU A 1 192 ? -20.592 0.324 22.717 1.00 83.50 192 GLU A O 1
ATOM 1578 N N . SER A 1 193 ? -22.515 -0.377 21.789 1.00 84.19 193 SER A N 1
ATOM 1579 C CA . SER A 1 193 ? -21.969 -0.459 20.427 1.00 84.19 193 SER A CA 1
ATOM 1580 C C . SER A 1 193 ? -22.949 0.077 19.387 1.00 84.19 193 SER A C 1
ATOM 1582 O O . SER A 1 193 ? -24.136 -0.251 19.405 1.00 84.19 193 SER A O 1
ATOM 1584 N N . PHE A 1 194 ? -22.442 0.886 18.457 1.00 82.75 194 PHE A N 1
ATOM 1585 C CA . PHE A 1 194 ? -23.242 1.572 17.445 1.00 82.75 194 PHE A CA 1
ATOM 1586 C C . PHE A 1 194 ? -22.737 1.215 16.048 1.00 82.75 194 PHE A C 1
ATOM 1588 O O . PHE A 1 194 ? -21.587 1.467 15.685 1.00 82.75 194 PHE A O 1
ATOM 1595 N N . SER A 1 195 ? -23.602 0.606 15.240 1.00 82.56 195 SER A N 1
ATOM 1596 C CA . SER A 1 195 ? -23.282 0.299 13.844 1.00 82.56 195 SER A CA 1
ATOM 1597 C C . SER A 1 195 ? -23.617 1.502 12.966 1.00 82.56 195 SER A C 1
ATOM 1599 O O . SER A 1 195 ? -24.755 1.950 12.958 1.00 82.56 195 SER A O 1
ATOM 1601 N N . TYR A 1 196 ? -22.658 1.985 12.180 1.00 80.62 196 TYR A N 1
ATOM 1602 C CA . TYR A 1 196 ? -22.865 3.103 11.243 1.00 80.62 196 TYR A CA 1
ATOM 1603 C C . TYR A 1 196 ? -23.044 2.648 9.779 1.00 80.62 196 TYR A C 1
ATOM 1605 O O . TYR A 1 196 ? -23.265 3.461 8.892 1.00 80.62 196 TYR A O 1
ATOM 1613 N N . HIS A 1 197 ? -22.957 1.339 9.508 1.00 79.50 197 HIS A N 1
ATOM 1614 C CA . HIS A 1 197 ? -23.156 0.760 8.171 1.00 79.50 197 HIS A CA 1
ATOM 1615 C C . HIS A 1 197 ? -24.568 0.210 7.939 1.00 79.50 197 HIS A C 1
ATOM 1617 O O . HIS A 1 197 ? -24.981 0.024 6.795 1.00 79.50 197 HIS A O 1
ATOM 1623 N N . LYS A 1 198 ? -25.298 -0.109 9.016 1.00 76.06 198 LYS A N 1
ATOM 1624 C CA . LYS A 1 198 ? -26.674 -0.605 8.929 1.00 76.06 198 LYS A CA 1
ATOM 1625 C C . LYS A 1 198 ? -27.576 0.550 8.497 1.00 76.06 198 LYS A C 1
ATOM 1627 O O . LYS A 1 198 ? -27.463 1.639 9.046 1.00 76.06 198 LYS A O 1
ATOM 1632 N N . ASN A 1 199 ? -28.462 0.301 7.533 1.00 71.12 199 ASN A N 1
ATOM 1633 C CA . ASN A 1 199 ? -29.354 1.311 6.945 1.00 71.12 199 ASN A CA 1
ATOM 1634 C C . ASN A 1 199 ? -28.623 2.481 6.257 1.00 71.12 199 ASN A C 1
ATOM 1636 O O . ASN A 1 199 ? -29.162 3.579 6.166 1.00 71.12 199 ASN A O 1
ATOM 1640 N N . SER A 1 200 ? -27.400 2.241 5.776 1.00 80.12 200 SER A N 1
ATOM 1641 C CA . SER A 1 200 ? -26.659 3.173 4.928 1.00 80.12 200 SER A CA 1
ATOM 1642 C C . SER A 1 200 ? -26.755 2.750 3.461 1.00 80.12 200 SER A C 1
ATOM 1644 O O . SER A 1 200 ? -26.646 1.564 3.140 1.00 80.12 200 SER A O 1
ATOM 1646 N N . GLU A 1 201 ? -26.860 3.728 2.561 1.00 84.62 201 GLU A N 1
ATOM 1647 C CA . GLU A 1 201 ? -26.752 3.531 1.106 1.00 84.62 201 GLU A CA 1
ATOM 1648 C C . GLU A 1 201 ? -25.376 3.014 0.667 1.00 84.62 201 GLU A C 1
ATOM 1650 O O . GLU A 1 201 ? -25.208 2.551 -0.462 1.00 84.62 201 GLU A O 1
ATOM 1655 N N . TYR A 1 202 ? -24.388 3.041 1.566 1.00 87.31 202 TYR A N 1
ATOM 1656 C CA . TYR A 1 202 ? -23.020 2.630 1.279 1.00 87.31 202 TYR A CA 1
ATOM 1657 C C . TYR A 1 202 ? -22.918 1.198 0.744 1.00 87.31 202 TYR A C 1
ATOM 1659 O O . TYR A 1 202 ? -22.042 0.916 -0.069 1.00 87.31 202 TYR A O 1
ATOM 1667 N N . PHE A 1 203 ? -23.813 0.286 1.148 1.00 90.06 203 PHE A N 1
ATOM 1668 C CA . PHE A 1 203 ? -23.831 -1.062 0.571 1.00 90.06 203 PHE A CA 1
ATOM 1669 C C . PHE A 1 203 ? -24.179 -1.051 -0.924 1.00 90.06 203 PHE A C 1
ATOM 1671 O O . PHE A 1 203 ? -23.555 -1.777 -1.695 1.00 90.06 203 PHE A O 1
ATOM 1678 N N . GLY A 1 204 ? -25.120 -0.200 -1.343 1.00 90.94 204 GLY A N 1
ATOM 1679 C CA . GLY A 1 204 ? -25.462 -0.018 -2.754 1.00 90.94 204 GLY A CA 1
ATOM 1680 C C . GLY A 1 204 ? -24.291 0.560 -3.549 1.00 90.94 204 GLY A C 1
ATOM 1681 O O . GLY A 1 204 ? -23.929 0.013 -4.589 1.00 90.94 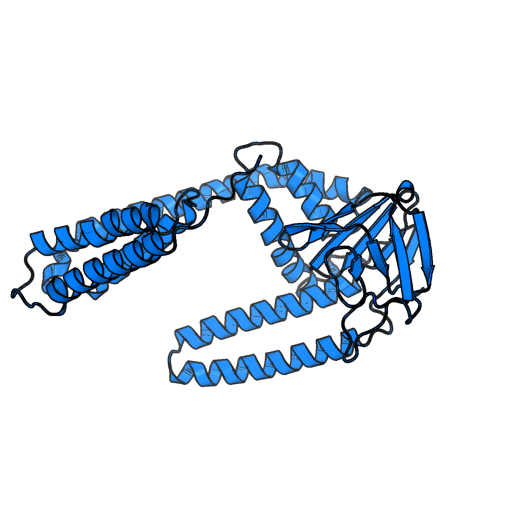204 GLY A O 1
ATOM 1682 N N . VAL A 1 205 ? -23.632 1.594 -3.013 1.00 90.94 205 VAL A N 1
ATOM 1683 C CA . VAL A 1 205 ? -22.414 2.175 -3.612 1.00 90.94 205 VAL A CA 1
ATOM 1684 C C . VAL A 1 205 ? -21.303 1.128 -3.731 1.00 90.94 205 VAL A C 1
ATOM 1686 O O . VAL A 1 205 ? -20.669 1.013 -4.777 1.00 90.94 205 VAL A O 1
ATOM 1689 N N . PHE A 1 206 ? -21.092 0.324 -2.687 1.00 93.00 206 PHE A N 1
ATOM 1690 C CA . PHE A 1 206 ? -20.124 -0.771 -2.697 1.00 93.00 206 PHE A CA 1
ATOM 1691 C C . PHE A 1 206 ? -20.426 -1.799 -3.797 1.00 93.00 206 PHE A C 1
ATOM 1693 O O . PHE A 1 206 ? -19.526 -2.139 -4.563 1.00 93.00 206 PHE A O 1
ATOM 1700 N N . LEU A 1 207 ? -21.677 -2.262 -3.917 1.00 94.38 207 LEU A N 1
ATOM 1701 C CA . LEU A 1 207 ? -22.073 -3.208 -4.967 1.00 94.38 207 LEU A CA 1
ATOM 1702 C C . LEU A 1 207 ? -21.874 -2.628 -6.372 1.00 94.38 207 LEU A C 1
ATOM 1704 O O . LEU A 1 207 ? -21.374 -3.329 -7.251 1.00 94.38 207 LEU A O 1
ATOM 1708 N N . MET A 1 208 ? -22.218 -1.353 -6.572 1.00 94.81 208 MET A N 1
ATOM 1709 C CA . MET A 1 208 ? -22.012 -0.656 -7.842 1.00 94.81 208 MET A CA 1
ATOM 1710 C C . MET A 1 208 ? -20.525 -0.589 -8.214 1.00 94.81 208 MET A C 1
ATOM 1712 O O . MET A 1 208 ? -20.169 -0.906 -9.348 1.00 94.81 208 MET A O 1
ATOM 1716 N N . LEU A 1 209 ? -19.654 -0.234 -7.263 1.00 95.19 209 LEU A N 1
ATOM 1717 C CA . LEU A 1 209 ? -18.206 -0.180 -7.486 1.00 95.19 209 LEU A CA 1
ATOM 1718 C C . LEU A 1 209 ? -17.623 -1.561 -7.798 1.00 95.19 209 LEU A C 1
ATOM 1720 O O . LEU A 1 209 ? -16.868 -1.690 -8.756 1.00 95.19 209 LEU A O 1
ATOM 1724 N N . VAL A 1 210 ? -18.001 -2.598 -7.043 1.00 96.50 210 VAL A N 1
ATOM 1725 C CA . VAL A 1 210 ? -17.563 -3.976 -7.319 1.00 96.50 210 VAL A CA 1
ATOM 1726 C C . VAL A 1 210 ? -17.992 -4.409 -8.721 1.00 96.50 210 VAL A C 1
ATOM 1728 O O . VAL A 1 210 ? -17.184 -4.961 -9.462 1.00 96.50 210 VAL A O 1
ATOM 1731 N N . HIS A 1 211 ? -19.239 -4.138 -9.111 1.00 96.38 211 HIS A N 1
ATOM 1732 C CA . HIS A 1 211 ? -19.739 -4.490 -10.438 1.00 96.38 211 HIS A CA 1
ATOM 1733 C C . HIS A 1 211 ? -18.986 -3.758 -11.558 1.00 96.38 211 HIS A C 1
ATOM 1735 O O . HIS A 1 211 ? -18.553 -4.395 -12.518 1.00 96.38 211 HIS A O 1
ATOM 1741 N N . ALA A 1 212 ? -18.779 -2.446 -11.412 1.00 96.69 212 ALA A N 1
ATOM 1742 C CA . ALA A 1 212 ? -18.011 -1.649 -12.365 1.00 96.69 212 ALA A CA 1
ATOM 1743 C C . ALA A 1 212 ? -16.569 -2.163 -12.499 1.00 96.69 212 ALA A C 1
ATOM 1745 O O . ALA A 1 212 ? -16.103 -2.362 -13.619 1.00 96.69 212 ALA A O 1
ATOM 1746 N N . MET A 1 213 ? -15.907 -2.475 -11.378 1.00 96.75 213 MET A N 1
ATOM 1747 C CA . MET A 1 213 ? -14.551 -3.031 -11.377 1.00 96.75 213 MET A CA 1
ATOM 1748 C C . MET A 1 213 ? -14.467 -4.386 -12.084 1.00 96.75 213 MET A C 1
ATOM 1750 O O . MET A 1 213 ? -13.499 -4.646 -12.788 1.00 96.75 213 MET A O 1
ATOM 1754 N N . LEU A 1 214 ? -15.467 -5.261 -11.941 1.00 97.50 214 LEU A N 1
ATOM 1755 C CA . LEU A 1 214 ? -15.471 -6.549 -12.647 1.00 97.50 214 LEU A CA 1
ATOM 1756 C C . LEU A 1 214 ? -15.544 -6.372 -14.170 1.00 97.50 214 LEU A C 1
ATOM 1758 O O . LEU A 1 214 ? -14.862 -7.088 -14.902 1.00 97.50 214 LEU A O 1
ATOM 1762 N N . ILE A 1 215 ? -16.344 -5.413 -14.645 1.00 97.69 215 ILE A N 1
ATOM 1763 C CA . ILE A 1 215 ? -16.417 -5.077 -16.074 1.00 97.69 215 ILE A CA 1
ATOM 1764 C C . ILE A 1 215 ? -15.093 -4.461 -16.539 1.00 97.69 215 ILE A C 1
ATOM 1766 O O . ILE A 1 215 ? -14.577 -4.848 -17.587 1.00 97.69 215 ILE A O 1
ATOM 1770 N N . GLU A 1 216 ? -14.532 -3.541 -15.751 1.00 97.19 216 GLU A N 1
ATOM 1771 C CA . GLU A 1 216 ? -13.247 -2.893 -16.023 1.00 97.19 216 GLU A CA 1
ATOM 1772 C C . GLU A 1 216 ? -12.117 -3.918 -16.159 1.00 97.19 216 GLU A C 1
ATOM 1774 O O . GLU A 1 216 ? -11.420 -3.896 -17.170 1.00 97.19 216 GLU A O 1
ATOM 1779 N N . ILE A 1 217 ? -12.007 -4.876 -15.229 1.00 97.62 217 ILE A N 1
ATOM 1780 C CA . ILE A 1 217 ? -11.010 -5.959 -15.272 1.00 97.62 217 ILE A CA 1
ATOM 1781 C C . ILE A 1 217 ? -11.048 -6.683 -16.621 1.00 97.62 217 ILE A C 1
ATOM 1783 O O . ILE A 1 217 ? -10.010 -6.887 -17.251 1.00 97.62 217 ILE A O 1
ATOM 1787 N N . ILE A 1 218 ? -12.242 -7.072 -17.079 1.00 97.62 218 ILE A N 1
ATOM 1788 C CA . ILE A 1 218 ? -12.408 -7.812 -18.336 1.00 97.62 218 ILE A CA 1
ATOM 1789 C C . ILE A 1 218 ? -12.058 -6.916 -19.528 1.00 97.62 218 ILE A C 1
ATOM 1791 O O . ILE A 1 218 ? -11.291 -7.323 -20.403 1.00 97.62 218 ILE A O 1
ATOM 1795 N N . ALA A 1 219 ? -12.599 -5.696 -19.564 1.00 97.50 219 ALA A N 1
ATOM 1796 C CA . ALA A 1 219 ? -12.395 -4.764 -20.668 1.00 97.50 219 ALA A CA 1
ATOM 1797 C C . ALA A 1 219 ? -10.915 -4.378 -20.820 1.00 97.50 219 ALA A C 1
ATOM 1799 O O . ALA A 1 219 ? -10.352 -4.497 -21.910 1.00 97.50 219 ALA A O 1
ATOM 1800 N N . VAL A 1 220 ? -10.269 -3.972 -19.725 1.00 97.38 220 VAL A N 1
ATOM 1801 C CA . VAL A 1 220 ? -8.859 -3.568 -19.700 1.00 97.38 220 VAL A CA 1
ATOM 1802 C C . VAL A 1 220 ? -7.953 -4.748 -20.040 1.00 97.38 220 VAL A C 1
ATOM 1804 O O . VAL A 1 220 ? -7.035 -4.577 -20.843 1.00 97.38 220 VAL A O 1
ATOM 1807 N N . HIS A 1 221 ? -8.228 -5.952 -19.524 1.00 97.62 221 HIS A N 1
ATOM 1808 C CA . HIS A 1 221 ? -7.443 -7.139 -19.871 1.00 97.62 221 HIS A CA 1
ATOM 1809 C C . HIS A 1 221 ? -7.494 -7.433 -21.374 1.00 97.62 221 HIS A C 1
ATOM 1811 O O . HIS A 1 221 ? -6.448 -7.587 -22.002 1.00 97.62 221 HIS A O 1
ATOM 1817 N N . VAL A 1 222 ? -8.690 -7.460 -21.975 1.00 97.62 222 VAL A N 1
ATOM 1818 C CA . VAL A 1 222 ? -8.859 -7.743 -23.413 1.00 97.62 222 VAL A CA 1
ATOM 1819 C C . VAL A 1 222 ? -8.175 -6.684 -24.275 1.00 97.62 222 VAL A C 1
ATOM 1821 O O . VAL A 1 222 ? -7.513 -7.035 -25.251 1.00 97.62 222 VAL A O 1
ATOM 1824 N N . ILE A 1 223 ? -8.297 -5.405 -23.912 1.00 97.69 223 ILE A N 1
ATOM 1825 C CA . ILE A 1 223 ? -7.626 -4.315 -24.629 1.00 97.69 223 ILE A CA 1
ATOM 1826 C C . ILE A 1 223 ? -6.107 -4.480 -24.523 1.00 97.69 223 ILE A C 1
ATOM 1828 O O . ILE A 1 223 ? -5.417 -4.466 -25.539 1.00 97.69 223 ILE A O 1
ATOM 1832 N N . LEU A 1 224 ? -5.569 -4.689 -23.319 1.00 97.31 224 LEU A N 1
ATOM 1833 C CA . LEU A 1 224 ? -4.125 -4.814 -23.116 1.00 97.31 224 LEU A CA 1
ATOM 1834 C C . LEU A 1 224 ? -3.535 -6.065 -23.760 1.00 97.31 224 LEU A C 1
ATOM 1836 O O . LEU A 1 224 ? -2.401 -6.005 -24.230 1.00 97.31 224 LEU A O 1
ATOM 1840 N N . MET A 1 225 ? -4.291 -7.161 -23.853 1.00 97.06 225 MET A N 1
ATOM 1841 C CA . MET A 1 225 ? -3.857 -8.379 -24.544 1.00 97.06 225 MET A CA 1
ATOM 1842 C C . MET A 1 225 ? -3.528 -8.131 -26.023 1.00 97.06 225 MET A C 1
ATOM 1844 O O . MET A 1 225 ? -2.688 -8.839 -26.576 1.00 97.06 225 MET A O 1
ATOM 1848 N N . GLN A 1 226 ? -4.124 -7.110 -26.653 1.00 96.38 226 GLN A N 1
ATOM 1849 C CA . GLN A 1 226 ? -3.807 -6.716 -28.034 1.00 96.38 226 GLN A CA 1
ATOM 1850 C C . GLN A 1 226 ? -2.438 -6.031 -28.160 1.00 96.38 226 GLN A C 1
ATOM 1852 O O . GLN A 1 226 ? -1.848 -6.039 -29.237 1.00 96.38 226 GLN A O 1
ATOM 1857 N N . TYR A 1 227 ? -1.930 -5.442 -27.072 1.00 94.62 227 TYR A N 1
ATOM 1858 C CA . TYR A 1 227 ? -0.660 -4.713 -27.056 1.00 94.62 227 TYR A CA 1
ATOM 1859 C C . TYR A 1 227 ? 0.471 -5.520 -26.409 1.00 94.62 227 TYR A C 1
ATOM 1861 O O . TYR A 1 227 ? 1.592 -5.534 -26.912 1.00 94.62 227 TYR A O 1
ATOM 1869 N N . SER A 1 228 ? 0.208 -6.167 -25.271 1.00 95.62 228 SER A N 1
ATOM 1870 C CA . SER A 1 228 ? 1.192 -6.951 -24.526 1.00 95.62 228 SER A CA 1
ATOM 1871 C C . SER A 1 228 ? 0.520 -7.919 -23.556 1.00 95.62 228 SER A C 1
ATOM 1873 O O . SER A 1 228 ? -0.162 -7.516 -22.612 1.00 95.62 228 SER A O 1
ATOM 1875 N N . HIS A 1 229 ? 0.815 -9.208 -23.735 1.00 95.50 229 HIS A N 1
ATOM 1876 C CA . HIS A 1 229 ? 0.360 -10.270 -22.839 1.00 95.50 229 HIS A CA 1
ATOM 1877 C C . HIS A 1 229 ? 0.798 -10.025 -21.386 1.00 95.50 229 HIS A C 1
ATOM 1879 O O . HIS A 1 229 ? 0.012 -10.161 -20.452 1.00 95.50 229 HIS A O 1
ATOM 1885 N N . THR A 1 230 ? 2.050 -9.609 -21.181 1.00 93.81 230 THR A N 1
ATOM 1886 C CA . THR A 1 230 ? 2.581 -9.328 -19.841 1.00 93.81 230 THR A CA 1
ATOM 1887 C C . THR A 1 230 ? 1.876 -8.134 -19.202 1.00 93.81 230 THR A C 1
ATOM 1889 O O . THR A 1 230 ? 1.510 -8.199 -18.031 1.00 93.81 230 THR A O 1
ATOM 1892 N N . ALA A 1 231 ? 1.649 -7.056 -19.962 1.00 92.44 231 ALA A N 1
ATOM 1893 C CA . ALA A 1 231 ? 0.975 -5.868 -19.440 1.00 92.44 231 ALA A CA 1
ATOM 1894 C C . ALA A 1 231 ? -0.466 -6.174 -19.010 1.00 92.44 231 ALA A C 1
ATOM 1896 O O . ALA A 1 231 ? -0.890 -5.708 -17.953 1.00 92.44 231 ALA A O 1
ATOM 1897 N N . ALA A 1 232 ? -1.184 -6.996 -19.782 1.00 96.44 232 ALA A N 1
ATOM 1898 C CA . ALA A 1 232 ? -2.541 -7.414 -19.449 1.00 96.44 232 ALA A CA 1
ATOM 1899 C C . ALA A 1 232 ? -2.609 -8.141 -18.100 1.00 96.44 232 ALA A C 1
ATOM 1901 O O . ALA A 1 232 ? -3.412 -7.778 -17.246 1.00 96.44 232 ALA A O 1
ATOM 1902 N N . TRP A 1 233 ? -1.728 -9.115 -17.859 1.00 97.38 233 TRP A N 1
ATOM 1903 C CA . TRP A 1 233 ? -1.694 -9.843 -16.585 1.00 97.38 233 TRP A CA 1
ATOM 1904 C C . TRP A 1 233 ? -1.255 -8.984 -15.399 1.00 97.38 233 TRP A C 1
ATOM 1906 O O . TRP A 1 233 ? -1.796 -9.140 -14.301 1.00 97.38 233 TRP A O 1
ATOM 1916 N N . VAL A 1 234 ? -0.312 -8.060 -15.606 1.00 96.19 234 VAL A N 1
ATOM 1917 C CA . VAL A 1 234 ? 0.087 -7.100 -14.567 1.00 96.19 234 VAL A CA 1
ATOM 1918 C C . VAL A 1 234 ? -1.095 -6.208 -14.184 1.00 96.19 234 VAL A C 1
ATOM 1920 O O . VAL A 1 234 ? -1.404 -6.107 -12.998 1.00 96.19 234 VAL A O 1
ATOM 1923 N N . ALA A 1 235 ? -1.785 -5.615 -15.164 1.00 95.44 235 ALA A N 1
ATOM 1924 C CA . ALA A 1 235 ? -2.953 -4.768 -14.917 1.00 95.44 235 ALA A CA 1
ATOM 1925 C C . ALA A 1 235 ? -4.071 -5.540 -14.206 1.00 95.44 235 ALA A C 1
ATOM 1927 O O . ALA A 1 235 ? -4.518 -5.132 -13.140 1.00 95.44 235 ALA A O 1
ATOM 1928 N N . THR A 1 236 ? -4.422 -6.725 -14.705 1.00 97.25 236 THR A N 1
ATOM 1929 C CA . THR A 1 236 ? -5.443 -7.578 -14.085 1.00 97.25 236 THR A CA 1
ATOM 1930 C C . THR A 1 236 ? -5.103 -7.946 -12.644 1.00 97.25 236 THR A C 1
ATOM 1932 O O . THR A 1 236 ? -5.980 -7.930 -11.786 1.00 97.25 236 THR A O 1
ATOM 1935 N N . THR A 1 237 ? -3.835 -8.235 -12.339 1.00 97.00 237 THR A N 1
ATOM 1936 C CA . THR A 1 237 ? -3.407 -8.515 -10.959 1.00 97.00 237 THR A CA 1
ATOM 1937 C C . THR A 1 237 ? -3.591 -7.295 -10.053 1.00 97.00 237 THR A C 1
ATOM 1939 O O . THR A 1 237 ? -4.040 -7.440 -8.914 1.00 97.00 237 THR A O 1
ATOM 1942 N N . LEU A 1 238 ? -3.278 -6.093 -10.549 1.00 95.44 238 LEU A N 1
ATOM 1943 C CA . LEU A 1 238 ? -3.491 -4.842 -9.815 1.00 95.44 238 LEU A CA 1
ATOM 1944 C C . LEU A 1 238 ? -4.979 -4.552 -9.593 1.00 95.44 238 LEU A C 1
ATOM 1946 O O . LEU A 1 238 ? -5.355 -4.141 -8.494 1.00 95.44 238 LEU A O 1
ATOM 1950 N N . ASP A 1 239 ? -5.829 -4.825 -10.578 1.00 96.81 239 ASP A N 1
ATOM 1951 C CA . ASP A 1 239 ? -7.273 -4.636 -10.439 1.00 96.81 239 ASP A CA 1
ATOM 1952 C C . ASP A 1 239 ? -7.884 -5.634 -9.448 1.00 96.81 239 ASP A C 1
ATOM 1954 O O . ASP A 1 239 ? -8.686 -5.252 -8.593 1.00 96.81 239 ASP A O 1
ATOM 1958 N N . PHE A 1 240 ? -7.457 -6.903 -9.477 1.00 96.25 240 PHE A N 1
ATOM 1959 C CA . PHE A 1 240 ? -7.848 -7.886 -8.460 1.00 96.25 240 PHE A CA 1
ATOM 1960 C C . PHE A 1 240 ? -7.375 -7.481 -7.060 1.00 96.25 240 PHE A C 1
ATOM 1962 O O . PHE A 1 240 ? -8.113 -7.657 -6.088 1.00 96.25 240 PHE A O 1
ATOM 1969 N N . TYR A 1 241 ? -6.172 -6.914 -6.943 1.00 95.06 241 TYR A N 1
ATOM 1970 C CA . TYR A 1 241 ? -5.678 -6.362 -5.684 1.00 95.06 241 TYR A CA 1
ATOM 1971 C C . TYR A 1 241 ? -6.562 -5.208 -5.186 1.00 95.06 241 TYR A C 1
ATOM 1973 O O . TYR A 1 241 ? -6.962 -5.196 -4.019 1.00 95.06 241 TYR A O 1
ATOM 1981 N N . ALA A 1 242 ? -6.928 -4.273 -6.066 1.00 94.62 242 ALA A N 1
ATOM 1982 C CA . ALA A 1 242 ? -7.825 -3.171 -5.733 1.00 94.62 242 ALA A CA 1
ATOM 1983 C C . ALA A 1 242 ? -9.228 -3.670 -5.335 1.00 94.62 242 ALA A C 1
ATOM 1985 O O . ALA A 1 242 ? -9.799 -3.181 -4.357 1.00 94.62 242 ALA A O 1
ATOM 1986 N N . LEU A 1 243 ? -9.752 -4.691 -6.022 1.00 95.81 243 LEU A N 1
ATOM 1987 C CA . LEU A 1 243 ? -11.030 -5.321 -5.692 1.00 95.81 243 LEU A CA 1
ATOM 1988 C C . LEU A 1 243 ? -10.985 -5.972 -4.305 1.00 95.81 243 LEU A C 1
ATOM 1990 O O . LEU A 1 243 ? -11.896 -5.783 -3.496 1.00 95.81 243 LEU A O 1
ATOM 1994 N N . LEU A 1 244 ? -9.907 -6.698 -3.998 1.00 95.31 244 LEU A N 1
ATOM 1995 C CA . LEU A 1 244 ? -9.686 -7.278 -2.675 1.00 95.31 244 LEU A CA 1
ATOM 1996 C C . LEU A 1 244 ? -9.648 -6.183 -1.603 1.00 95.31 244 LEU A C 1
ATOM 1998 O O . LEU A 1 244 ? -10.279 -6.338 -0.555 1.00 95.31 244 LEU A O 1
ATOM 2002 N N . PHE A 1 245 ? -8.978 -5.060 -1.871 1.00 94.12 245 PHE A N 1
ATOM 2003 C CA . PHE A 1 245 ? -8.937 -3.929 -0.947 1.00 94.12 245 PHE A CA 1
ATOM 2004 C C . PHE A 1 245 ? -10.326 -3.322 -0.710 1.00 94.12 245 PHE A C 1
ATOM 2006 O O . PHE A 1 245 ? -10.695 -3.072 0.438 1.00 94.12 245 PHE A O 1
ATOM 2013 N N . LEU A 1 246 ? -11.126 -3.147 -1.767 1.00 94.62 246 LEU A N 1
ATOM 2014 C CA . LEU A 1 246 ? -12.498 -2.639 -1.681 1.00 94.62 246 LEU A CA 1
ATOM 2015 C C . LEU A 1 246 ? -13.393 -3.556 -0.831 1.00 94.62 246 LEU A C 1
ATOM 2017 O O . LEU A 1 246 ? -14.109 -3.087 0.058 1.00 94.62 246 LEU A O 1
ATOM 2021 N N . VAL A 1 247 ? -13.320 -4.871 -1.058 1.00 95.50 247 VAL A N 1
ATOM 2022 C CA . VAL A 1 247 ? -14.042 -5.875 -0.257 1.00 95.50 247 VAL A CA 1
ATOM 2023 C C . VAL A 1 247 ? -13.557 -5.863 1.196 1.00 95.50 247 VAL A C 1
ATOM 2025 O O . VAL A 1 247 ? -14.371 -5.915 2.123 1.00 95.50 247 VAL A O 1
ATOM 2028 N N . GLY A 1 248 ? -12.245 -5.749 1.409 1.00 94.69 248 GLY A N 1
ATOM 2029 C CA . GLY A 1 248 ? -11.629 -5.638 2.729 1.00 94.69 248 GLY A CA 1
ATOM 2030 C C . GLY A 1 248 ? -12.103 -4.406 3.504 1.00 94.69 248 GLY A C 1
ATOM 2031 O O . GLY A 1 248 ? -12.462 -4.535 4.675 1.00 94.69 248 GLY A O 1
ATOM 2032 N N . ASP A 1 249 ? -12.177 -3.237 2.858 1.00 92.94 249 ASP A N 1
ATOM 2033 C CA . ASP A 1 249 ? -12.668 -1.983 3.453 1.00 92.94 249 ASP A CA 1
ATOM 2034 C C . ASP A 1 249 ? -14.133 -2.112 3.887 1.00 92.94 249 ASP A C 1
ATOM 2036 O O . ASP A 1 249 ? -14.478 -1.796 5.029 1.00 92.94 249 ASP A O 1
ATOM 2040 N N . TYR A 1 250 ? -14.990 -2.672 3.026 1.00 93.12 250 TYR A N 1
ATOM 2041 C CA . TYR A 1 250 ? -16.399 -2.902 3.356 1.00 93.12 250 TYR A CA 1
ATOM 2042 C C . TYR A 1 250 ? -16.574 -3.871 4.536 1.00 93.12 250 TYR A C 1
ATOM 2044 O O . TYR A 1 250 ? -17.353 -3.619 5.462 1.00 93.12 250 TYR A O 1
ATOM 2052 N N . GLN A 1 251 ? -15.814 -4.966 4.559 1.00 93.12 251 GLN A N 1
ATOM 2053 C CA . GLN A 1 251 ? -15.849 -5.918 5.670 1.00 93.12 251 GLN A CA 1
ATOM 2054 C C . GLN A 1 251 ? -15.301 -5.306 6.966 1.00 93.12 251 GLN A C 1
ATOM 2056 O O . GLN A 1 251 ? -15.852 -5.564 8.041 1.00 93.12 251 GLN A O 1
ATOM 2061 N N . ALA A 1 252 ? -14.280 -4.450 6.878 1.00 92.06 252 ALA A N 1
ATOM 2062 C CA . ALA A 1 252 ? -13.775 -3.689 8.014 1.00 92.06 252 ALA A CA 1
ATOM 2063 C C . ALA A 1 252 ? -14.844 -2.730 8.567 1.00 92.06 252 ALA A C 1
ATOM 2065 O O . ALA A 1 252 ? -15.030 -2.681 9.782 1.00 92.06 252 ALA A O 1
ATOM 2066 N N . ILE A 1 253 ? -15.598 -2.038 7.706 1.00 90.69 253 ILE A N 1
ATOM 2067 C CA . ILE A 1 253 ? -16.731 -1.177 8.098 1.00 90.69 253 ILE A CA 1
ATOM 2068 C C . ILE A 1 253 ? -17.809 -1.981 8.842 1.00 90.69 253 ILE A C 1
ATOM 2070 O O . ILE A 1 253 ? -18.322 -1.555 9.878 1.00 90.69 253 ILE A O 1
ATOM 2074 N N . ARG A 1 254 ? -18.141 -3.179 8.350 1.00 90.38 254 ARG A N 1
ATOM 2075 C CA . ARG A 1 254 ? -19.158 -4.038 8.978 1.00 90.38 254 ARG A CA 1
ATOM 2076 C C . ARG A 1 254 ? -18.741 -4.584 10.337 1.00 90.38 254 ARG A C 1
ATOM 2078 O O . ARG A 1 254 ? -19.585 -4.750 11.216 1.00 90.38 254 ARG A O 1
ATOM 2085 N N . LYS A 1 255 ? -17.458 -4.911 10.492 1.00 89.62 255 LYS A N 1
ATOM 2086 C CA . LYS A 1 255 ? -16.922 -5.597 11.678 1.00 89.62 255 LYS A CA 1
ATOM 2087 C C . LYS A 1 255 ? -16.403 -4.667 12.764 1.00 89.62 255 LYS A C 1
ATOM 2089 O O . LYS A 1 255 ? -16.094 -5.153 13.845 1.00 89.62 255 LYS A O 1
ATOM 2094 N N . ASN A 1 256 ? -16.316 -3.367 12.502 1.00 89.38 256 ASN A N 1
ATOM 2095 C CA . ASN A 1 256 ? -15.831 -2.382 13.462 1.00 89.38 256 ASN A CA 1
ATOM 2096 C C . ASN A 1 256 ? -16.917 -1.325 13.725 1.00 89.38 256 ASN A C 1
ATOM 2098 O O . ASN A 1 256 ? -16.846 -0.238 13.152 1.00 89.38 256 ASN A O 1
ATOM 2102 N N . PRO A 1 257 ? -17.934 -1.633 14.557 1.00 89.25 257 PRO A N 1
ATOM 2103 C CA . PRO A 1 257 ? -18.886 -0.632 15.032 1.00 89.25 257 PRO A CA 1
ATOM 2104 C C . PRO A 1 257 ? -18.169 0.405 15.900 1.00 89.25 257 PRO A C 1
ATOM 2106 O O . PRO A 1 257 ? -17.079 0.149 16.396 1.00 89.25 257 PRO A O 1
ATOM 2109 N N . LEU A 1 258 ? -18.789 1.556 16.131 1.00 87.69 258 LEU A N 1
ATOM 2110 C CA . LEU A 1 258 ? -18.329 2.467 17.173 1.00 87.69 258 LEU A CA 1
ATOM 2111 C C . LEU A 1 258 ? -18.550 1.807 18.535 1.00 87.69 258 LEU A C 1
ATOM 2113 O O . LEU A 1 258 ? -19.636 1.279 18.792 1.00 87.69 258 LEU A O 1
ATOM 2117 N N . ILE A 1 259 ? -17.535 1.836 19.394 1.00 88.69 259 ILE A N 1
ATOM 2118 C CA . ILE A 1 259 ? -17.586 1.213 20.717 1.00 88.69 259 ILE A CA 1
ATOM 2119 C C . ILE A 1 259 ? -17.427 2.281 21.782 1.00 88.69 259 ILE A C 1
ATOM 2121 O O . ILE A 1 259 ? -16.457 3.036 21.763 1.00 88.69 259 ILE A O 1
ATOM 2125 N N . LEU A 1 260 ? -18.363 2.301 22.723 1.00 87.19 260 LEU A N 1
ATOM 2126 C CA . LEU A 1 260 ? -18.280 3.110 23.927 1.00 87.19 260 LEU A CA 1
ATOM 2127 C C . LEU A 1 260 ? -17.858 2.213 25.094 1.00 87.19 260 LEU A C 1
ATOM 2129 O O . LEU A 1 260 ? -18.532 1.222 25.406 1.00 87.19 260 LEU A O 1
ATOM 2133 N N . ASP A 1 261 ? -16.738 2.567 25.711 1.00 84.38 261 ASP A N 1
ATOM 2134 C CA . ASP A 1 261 ? -16.264 1.988 26.964 1.00 84.38 261 ASP A CA 1
ATOM 2135 C C . ASP A 1 261 ? -16.439 2.992 28.121 1.00 84.38 261 ASP A C 1
ATOM 2137 O O . ASP A 1 261 ? -16.925 4.105 27.922 1.00 84.38 261 ASP A O 1
ATOM 2141 N N . GLU A 1 262 ? -16.060 2.613 29.341 1.00 83.00 262 GLU A N 1
ATOM 2142 C CA . GLU A 1 262 ? -16.181 3.468 30.532 1.00 83.00 262 GLU A CA 1
ATOM 2143 C C . GLU A 1 262 ? -15.277 4.704 30.505 1.00 83.00 262 GLU A C 1
ATOM 2145 O O . GLU A 1 262 ? -15.568 5.677 31.191 1.00 83.00 262 GLU A O 1
ATOM 2150 N N . SER A 1 263 ? -14.190 4.662 29.731 1.00 85.38 263 SER A N 1
ATOM 2151 C CA . SER A 1 263 ? -13.178 5.725 29.686 1.00 85.38 263 SER A CA 1
ATOM 2152 C C . SER A 1 263 ? -13.045 6.403 28.323 1.00 85.38 263 SER A C 1
ATOM 2154 O O . SER A 1 263 ? -12.559 7.531 28.256 1.00 85.38 263 SER A O 1
ATOM 2156 N N . ALA A 1 264 ? -13.463 5.754 27.230 1.00 87.25 264 ALA A N 1
ATOM 2157 C CA . ALA A 1 264 ? -13.234 6.264 25.882 1.00 87.25 264 ALA A CA 1
ATOM 2158 C C . ALA A 1 264 ? -14.254 5.767 24.844 1.00 87.25 264 ALA A C 1
ATOM 2160 O O . ALA A 1 264 ? -14.877 4.713 24.982 1.00 87.25 264 ALA A O 1
ATOM 2161 N N . VAL A 1 265 ? -14.357 6.519 23.749 1.00 87.81 265 VAL A N 1
ATOM 2162 C CA . VAL A 1 265 ? -15.032 6.137 22.507 1.00 87.81 265 VAL A CA 1
ATOM 2163 C C . VAL A 1 265 ? -13.990 5.655 21.500 1.00 87.81 265 VAL A C 1
ATOM 2165 O O . VAL A 1 265 ? -13.097 6.403 21.098 1.00 87.81 265 VAL A O 1
ATOM 2168 N N . HIS A 1 266 ? -14.117 4.410 21.050 1.00 88.94 266 HIS A N 1
ATOM 2169 C CA . HIS A 1 266 ? -13.267 3.821 20.019 1.00 88.94 266 HIS A CA 1
ATOM 2170 C C . HIS A 1 266 ? -13.987 3.806 18.672 1.00 88.94 266 HIS A C 1
ATOM 2172 O O . HIS A 1 266 ? -15.124 3.342 18.556 1.00 88.94 266 HIS A O 1
ATOM 2178 N N . ILE A 1 267 ? -13.306 4.316 17.645 1.00 87.56 267 ILE A N 1
ATOM 2179 C CA . ILE A 1 267 ? -13.852 4.442 16.294 1.00 87.56 267 ILE A CA 1
ATOM 2180 C C . ILE A 1 267 ? -12.831 3.901 15.303 1.00 87.56 267 ILE A C 1
ATOM 2182 O O . ILE A 1 267 ? -11.650 4.247 15.343 1.00 87.56 267 ILE A O 1
ATOM 2186 N N . GLN A 1 268 ? -13.300 3.101 14.355 1.00 88.44 268 GLN A N 1
ATOM 2187 C CA . GLN A 1 268 ? -12.543 2.733 13.166 1.00 88.44 268 GLN A CA 1
ATOM 2188 C C . GLN A 1 268 ? -13.480 2.800 11.963 1.00 88.44 268 GLN A C 1
ATOM 2190 O O . GLN A 1 268 ? -14.472 2.075 11.942 1.00 88.44 268 GLN A O 1
ATOM 2195 N N . LYS A 1 269 ? -13.161 3.633 10.963 1.00 86.94 269 LYS A N 1
ATOM 2196 C CA . LYS A 1 269 ? -13.920 3.720 9.704 1.00 86.94 269 LYS A CA 1
ATOM 2197 C C . LYS A 1 269 ? -13.204 2.920 8.627 1.00 86.94 269 LYS A C 1
ATOM 2199 O O . LYS A 1 269 ? -12.248 3.394 8.007 1.00 86.94 269 LYS A O 1
ATOM 2204 N N . GLY A 1 270 ? -13.679 1.695 8.428 1.00 88.12 270 GLY A N 1
ATOM 2205 C CA . GLY A 1 270 ? -13.095 0.763 7.469 1.00 88.12 270 GLY A CA 1
ATOM 2206 C C . GLY A 1 270 ? -11.613 0.533 7.714 1.00 88.12 270 GLY A C 1
ATOM 2207 O O . GLY A 1 270 ? -11.183 0.336 8.852 1.00 88.12 270 GLY A O 1
ATOM 2208 N N . LEU A 1 271 ? -10.835 0.569 6.642 1.00 88.50 271 LEU A N 1
ATOM 2209 C CA . LEU A 1 271 ? -9.381 0.505 6.685 1.00 88.50 271 LEU A CA 1
ATOM 2210 C C . LEU A 1 271 ? -8.727 1.887 6.758 1.00 88.50 271 LEU A C 1
ATOM 2212 O O . LEU A 1 271 ? -7.507 1.973 6.835 1.00 88.50 271 LEU A O 1
ATOM 2216 N N . ARG A 1 272 ? -9.526 2.962 6.707 1.00 82.56 272 ARG A N 1
ATOM 2217 C CA . ARG A 1 272 ? -9.056 4.314 6.380 1.00 82.56 272 ARG A CA 1
ATOM 2218 C C . ARG A 1 272 ? -8.458 5.058 7.548 1.00 82.56 272 ARG A C 1
ATOM 2220 O O . ARG A 1 272 ? -7.455 5.747 7.385 1.00 82.56 272 ARG A O 1
ATOM 2227 N N . PHE A 1 273 ? -9.084 4.939 8.705 1.00 80.19 273 PHE A N 1
ATOM 2228 C CA . PHE A 1 273 ? -8.573 5.523 9.931 1.00 80.19 273 PHE A CA 1
ATOM 2229 C C . PHE A 1 273 ? -9.135 4.813 11.149 1.00 80.19 273 PHE A C 1
ATOM 2231 O O . PHE A 1 273 ? -10.194 4.174 11.107 1.00 80.19 273 PHE A O 1
ATOM 2238 N N . HIS A 1 274 ? -8.430 4.996 12.254 1.00 85.75 274 HIS A N 1
ATOM 2239 C CA . HIS A 1 274 ? -8.897 4.648 13.581 1.00 85.75 274 HIS A CA 1
ATOM 2240 C C . HIS A 1 274 ? -8.564 5.781 14.552 1.00 85.75 274 HIS A C 1
ATOM 2242 O O . HIS A 1 274 ? -7.570 6.489 14.382 1.00 85.75 274 HIS A O 1
ATOM 2248 N N . MET A 1 275 ? -9.385 5.938 15.583 1.00 84.19 275 MET A N 1
ATOM 2249 C CA . MET A 1 275 ? -9.175 6.915 16.645 1.00 84.19 275 MET A CA 1
ATOM 2250 C C . MET A 1 275 ? -9.758 6.410 17.966 1.00 84.19 275 MET A C 1
ATOM 2252 O O . MET A 1 275 ? -10.592 5.501 18.007 1.00 84.19 275 MET A O 1
ATOM 2256 N N . THR A 1 276 ? -9.277 6.969 19.067 1.00 86.00 276 THR A N 1
ATOM 2257 C CA . THR A 1 276 ? -9.799 6.721 20.411 1.00 86.00 276 THR A CA 1
ATOM 2258 C C . THR A 1 276 ? -9.906 8.068 21.104 1.00 86.00 276 THR A C 1
ATOM 2260 O O . THR A 1 276 ? -8.911 8.779 21.184 1.00 86.00 276 THR A O 1
ATOM 2263 N N . ILE A 1 277 ? -11.116 8.418 21.530 1.00 86.19 277 ILE A N 1
ATOM 2264 C CA . ILE A 1 277 ? -11.451 9.698 22.157 1.00 86.19 277 ILE A CA 1
ATOM 2265 C C . ILE A 1 277 ? -11.716 9.416 23.637 1.00 86.19 277 ILE A C 1
ATOM 2267 O O . ILE A 1 277 ? -12.703 8.737 23.922 1.00 86.19 277 ILE A O 1
ATOM 2271 N N . PRO A 1 278 ? -10.873 9.873 24.575 1.00 87.38 278 PRO A N 1
ATOM 2272 C CA . PRO A 1 278 ? -11.199 9.818 25.998 1.00 87.38 278 PRO A CA 1
ATOM 2273 C C . PRO A 1 278 ? -12.501 10.576 26.278 1.00 87.38 278 PRO A C 1
ATOM 2275 O O . PRO A 1 278 ? -12.740 11.623 25.683 1.00 87.38 278 PRO A O 1
ATOM 2278 N N . LEU A 1 279 ? -13.351 10.068 27.173 1.00 85.44 279 LEU A N 1
ATOM 2279 C CA . LEU A 1 279 ? -14.619 10.737 27.503 1.00 85.44 279 LEU A CA 1
ATOM 2280 C C . LEU A 1 279 ? -14.411 12.116 28.139 1.00 85.44 279 LEU A C 1
ATOM 2282 O O . LEU A 1 279 ? -15.263 12.982 27.983 1.00 85.44 279 LEU A O 1
ATOM 2286 N N . GLU A 1 280 ? -13.275 12.313 28.806 1.00 86.62 280 GLU A N 1
ATOM 2287 C CA . GLU A 1 280 ? -12.851 13.585 29.405 1.00 86.62 280 GLU A CA 1
ATOM 2288 C C . GLU A 1 280 ? -12.668 14.691 28.354 1.00 86.62 280 GLU A C 1
ATOM 2290 O O . GLU A 1 280 ? -12.949 15.846 28.634 1.00 86.62 280 GLU A O 1
ATOM 2295 N N . GLU A 1 281 ? -12.296 14.330 27.123 1.00 83.31 281 GLU A N 1
ATOM 2296 C CA . GLU A 1 281 ? -12.077 15.270 26.015 1.00 83.31 281 GLU A CA 1
ATOM 2297 C C . GLU A 1 281 ? -13.377 15.650 25.286 1.00 83.31 281 GLU A C 1
ATOM 2299 O O . GLU A 1 281 ? -13.365 16.459 24.355 1.00 83.31 281 GLU A O 1
ATOM 2304 N N . ILE A 1 282 ? -14.514 15.039 25.639 1.00 85.06 282 ILE A N 1
ATOM 2305 C CA . ILE A 1 282 ? -15.795 15.294 24.975 1.00 85.06 282 ILE A CA 1
ATOM 2306 C C . ILE A 1 282 ? -16.486 16.479 25.647 1.00 85.06 282 ILE A C 1
ATOM 2308 O O . ILE A 1 282 ? -17.175 16.335 26.656 1.00 85.06 282 ILE A O 1
ATOM 2312 N N . LYS A 1 283 ? -16.393 17.647 25.009 1.00 83.31 283 LYS A N 1
ATOM 2313 C CA . LYS A 1 283 ? -17.056 18.876 25.461 1.00 83.31 283 LYS A CA 1
ATOM 2314 C C . LYS A 1 283 ? -18.582 18.790 25.373 1.00 83.31 283 LYS A C 1
ATOM 2316 O O . LYS A 1 283 ? -19.299 19.382 26.179 1.00 83.31 283 LYS A O 1
ATOM 2321 N N . GLY A 1 284 ? -19.099 18.095 24.360 1.00 79.75 284 GLY A N 1
ATOM 2322 C CA . GLY A 1 284 ? -20.536 17.908 24.187 1.00 79.75 284 GLY A CA 1
ATOM 2323 C C . GLY A 1 284 ? -20.928 17.248 22.870 1.00 79.75 284 GLY A C 1
ATOM 2324 O O . GLY A 1 284 ? -20.158 17.202 21.911 1.00 79.75 284 GLY A O 1
ATOM 2325 N N . ILE A 1 285 ? -22.165 16.748 22.833 1.00 82.88 285 ILE A N 1
ATOM 2326 C CA . ILE A 1 285 ? -22.784 16.123 21.659 1.00 82.88 285 ILE A CA 1
ATOM 2327 C C . ILE A 1 285 ? -23.992 16.966 21.259 1.00 82.88 285 ILE A C 1
ATOM 2329 O O . ILE A 1 285 ? -24.863 17.239 22.087 1.00 82.88 285 ILE A O 1
ATOM 2333 N N . ARG A 1 286 ? -24.059 17.375 19.991 1.00 80.94 286 ARG A N 1
ATOM 2334 C CA . ARG A 1 286 ? -25.144 18.213 19.457 1.00 80.94 286 ARG A CA 1
ATOM 2335 C C . ARG A 1 286 ? -25.730 17.593 18.188 1.00 80.94 286 ARG A C 1
ATOM 2337 O O . ARG A 1 286 ? -24.973 16.992 17.426 1.00 80.94 286 ARG A O 1
ATOM 2344 N N . PRO A 1 287 ? -27.038 17.728 17.915 1.00 79.25 287 PRO A N 1
ATOM 2345 C CA . PRO A 1 287 ? -27.585 17.361 16.614 1.00 79.25 287 PRO A CA 1
ATOM 2346 C C . PRO A 1 287 ? -27.043 18.303 15.531 1.00 79.25 287 PRO A C 1
ATOM 2348 O O . PRO A 1 287 ? -26.932 19.514 15.743 1.00 79.25 287 PRO A O 1
ATOM 2351 N N . TYR A 1 288 ? -26.707 17.751 14.367 1.00 75.31 288 TYR A N 1
ATOM 2352 C CA . TYR A 1 288 ? -26.330 18.556 13.207 1.00 75.31 288 TYR A CA 1
ATOM 2353 C C . TYR A 1 288 ? -27.547 19.339 12.702 1.00 75.31 288 TYR A C 1
ATOM 2355 O O . TYR A 1 288 ? -28.645 18.796 12.588 1.00 75.31 288 TYR A O 1
ATOM 2363 N N . THR A 1 289 ? -27.350 20.617 12.382 1.00 69.38 289 THR A N 1
ATOM 2364 C CA . THR A 1 289 ? -28.386 21.468 11.785 1.00 69.38 289 THR A CA 1
ATOM 2365 C C . THR A 1 289 ? -27.899 21.948 10.423 1.00 69.38 289 THR A C 1
ATOM 2367 O O . THR A 1 289 ? -26.810 22.506 10.331 1.00 69.38 289 THR A O 1
ATOM 2370 N N . SER A 1 290 ? -28.713 21.795 9.374 1.00 60.44 290 SER A N 1
ATOM 2371 C CA . SER A 1 290 ? -28.364 22.094 7.970 1.00 60.44 290 SER A CA 1
ATOM 2372 C C . SER A 1 290 ? -27.940 23.548 7.692 1.00 60.44 290 SER A C 1
ATOM 2374 O O . SER A 1 290 ? -27.448 23.849 6.610 1.00 60.44 290 SER A O 1
ATOM 2376 N N . ALA A 1 291 ? -28.133 24.457 8.654 1.00 56.00 291 ALA A N 1
ATOM 2377 C CA . ALA A 1 291 ? -27.652 25.839 8.610 1.00 56.00 291 ALA A CA 1
ATOM 2378 C C . ALA A 1 291 ? -26.136 25.956 8.863 1.00 56.00 291 ALA A C 1
ATOM 2380 O O . ALA A 1 291 ? -25.500 26.920 8.428 1.00 56.00 291 ALA A O 1
ATOM 2381 N N . GLU A 1 292 ? -25.537 24.974 9.542 1.00 56.97 292 GLU A N 1
ATOM 2382 C CA . GLU A 1 292 ? -24.092 24.861 9.674 1.00 56.97 292 GLU A CA 1
ATOM 2383 C C . GLU A 1 292 ? -23.549 24.325 8.340 1.00 56.97 292 GLU A C 1
ATOM 2385 O O . GLU A 1 292 ? -23.506 23.115 8.103 1.00 56.97 292 GLU A O 1
ATOM 2390 N N . ASN A 1 293 ? -23.146 25.239 7.446 1.00 49.88 293 ASN A N 1
ATOM 2391 C CA . ASN A 1 293 ? -22.363 24.962 6.234 1.00 49.88 293 ASN A CA 1
ATOM 2392 C C . ASN A 1 293 ? -20.973 24.396 6.604 1.00 49.88 293 ASN A C 1
ATOM 2394 O O . ASN A 1 293 ? -19.932 24.933 6.227 1.00 49.88 293 ASN A O 1
ATOM 2398 N N . LEU A 1 294 ? -20.935 23.272 7.320 1.00 53.12 294 LEU A N 1
ATOM 2399 C CA . LEU A 1 294 ? -19.784 22.390 7.491 1.00 53.12 294 LEU A CA 1
ATOM 2400 C C . LEU A 1 294 ? -19.554 21.615 6.185 1.00 53.12 294 LEU A C 1
ATOM 2402 O O . LEU A 1 294 ? -19.331 20.408 6.165 1.00 53.12 294 LEU A O 1
ATOM 2406 N N . GLY A 1 295 ? -19.624 22.327 5.060 1.00 44.69 295 GLY A N 1
ATOM 2407 C CA . GLY A 1 295 ? -19.151 21.846 3.783 1.00 44.69 295 GLY A CA 1
ATOM 2408 C C . GLY A 1 295 ? -17.643 21.710 3.884 1.00 44.69 295 GLY A C 1
ATOM 2409 O O . GLY A 1 295 ? -16.925 22.695 3.759 1.00 44.69 295 GLY A O 1
ATOM 2410 N N . VAL A 1 296 ? -17.177 20.490 4.147 1.00 45.12 296 VAL A N 1
ATOM 2411 C CA . VAL A 1 296 ? -15.918 19.963 3.603 1.00 45.12 296 VAL A CA 1
ATOM 2412 C C . VAL A 1 296 ? -14.726 20.928 3.740 1.00 45.12 296 VAL A C 1
ATOM 2414 O O . VAL A 1 296 ? -13.908 21.081 2.839 1.00 45.12 296 VAL A O 1
ATOM 2417 N N . LYS A 1 297 ? -14.566 21.585 4.891 1.00 41.12 297 LYS A N 1
ATOM 2418 C CA . LYS A 1 297 ? -13.235 22.018 5.320 1.00 41.12 297 LYS A CA 1
ATOM 2419 C C . LYS A 1 297 ? -12.693 20.909 6.200 1.00 41.12 297 LYS A C 1
ATOM 2421 O O . LYS A 1 297 ? -12.716 20.996 7.421 1.00 41.12 297 LYS A O 1
ATOM 2426 N N . GLU A 1 298 ? -12.159 19.876 5.544 1.00 49.88 298 GLU A N 1
ATOM 2427 C CA . GLU A 1 298 ? -11.444 18.730 6.135 1.00 49.88 298 GLU A CA 1
ATOM 2428 C C . GLU A 1 298 ? -10.308 19.119 7.104 1.00 49.88 298 GLU A C 1
ATOM 2430 O O . GLU A 1 298 ? -9.608 18.245 7.607 1.00 49.88 298 GLU A O 1
ATOM 2435 N N . LYS A 1 299 ? -10.034 20.408 7.316 1.00 46.31 299 LYS A N 1
ATOM 2436 C CA . LYS A 1 299 ? -8.961 20.881 8.188 1.00 46.31 299 LYS A CA 1
ATOM 2437 C C . LYS A 1 299 ? -9.343 20.907 9.667 1.00 46.31 299 LYS A C 1
ATOM 2439 O O . LYS A 1 299 ? -8.435 20.805 10.472 1.00 46.31 299 LYS A O 1
ATOM 2444 N N . GLU A 1 300 ? -10.629 20.999 10.012 1.00 48.62 300 GLU A N 1
ATOM 2445 C CA . GLU A 1 300 ? -11.057 21.139 11.418 1.00 48.62 300 GLU A CA 1
ATOM 2446 C C . GLU A 1 300 ? -12.053 20.064 11.875 1.00 48.62 300 GLU A C 1
ATOM 2448 O O . GLU A 1 300 ? -12.180 19.846 13.076 1.00 48.62 300 GLU A O 1
ATOM 2453 N N . ALA A 1 301 ? -12.743 19.375 10.955 1.00 59.44 301 ALA A N 1
ATOM 2454 C CA . ALA A 1 301 ? -13.760 18.379 11.292 1.00 59.44 301 ALA A CA 1
ATOM 2455 C C . ALA A 1 301 ? -13.602 17.066 10.506 1.00 59.44 301 ALA A C 1
ATOM 2457 O O . ALA A 1 301 ? -13.568 17.062 9.272 1.00 59.44 301 ALA A O 1
ATOM 2458 N N . LEU A 1 302 ? -13.558 15.940 11.222 1.00 66.31 302 LEU A N 1
ATOM 2459 C CA . LEU A 1 302 ? -13.520 14.592 10.664 1.00 66.31 302 LEU A CA 1
ATOM 2460 C C . LEU A 1 302 ? -14.937 14.061 10.445 1.00 66.31 302 LEU A C 1
ATOM 2462 O O . LEU A 1 302 ? -15.636 13.778 11.411 1.00 66.31 302 LEU A O 1
ATOM 2466 N N . SER A 1 303 ? -15.348 13.846 9.193 1.00 69.69 303 SER A N 1
ATOM 2467 C CA . SER A 1 303 ? -16.629 13.186 8.919 1.00 69.69 303 SER A CA 1
ATOM 2468 C C . SER A 1 303 ? -16.549 11.660 8.967 1.00 69.69 303 SER A C 1
ATOM 2470 O O . SER A 1 303 ? -15.859 11.004 8.173 1.00 69.69 303 SER A O 1
ATOM 2472 N N . LEU A 1 304 ? -17.338 11.070 9.859 1.00 71.62 304 LEU A N 1
ATOM 2473 C CA . LEU A 1 304 ? -17.545 9.629 9.951 1.00 71.62 304 LEU A CA 1
ATOM 2474 C C . LEU A 1 304 ? -18.694 9.131 9.065 1.00 71.62 304 LEU A C 1
ATOM 2476 O O . LEU A 1 304 ? -18.889 7.920 8.984 1.00 71.62 304 LEU A O 1
ATOM 2480 N N . THR A 1 305 ? -19.402 10.012 8.347 1.00 74.75 305 THR A N 1
ATOM 2481 C CA . THR A 1 305 ? -20.481 9.596 7.437 1.00 74.75 305 THR A CA 1
ATOM 2482 C C . THR A 1 305 ? -19.942 8.690 6.329 1.00 74.75 305 THR A C 1
ATOM 2484 O O . THR A 1 305 ? -18.866 8.928 5.768 1.00 74.75 305 THR A O 1
ATOM 2487 N N . LEU A 1 306 ? -20.649 7.600 6.035 1.00 76.56 306 LEU A N 1
ATOM 2488 C CA . LEU A 1 306 ? -20.343 6.776 4.868 1.00 76.56 306 LEU A CA 1
ATOM 2489 C C . LEU A 1 306 ? -20.873 7.479 3.613 1.00 76.56 306 LEU A C 1
ATOM 2491 O O . LEU A 1 306 ? -21.942 8.078 3.650 1.00 76.56 306 LEU A O 1
ATOM 2495 N N . GLY A 1 307 ? -20.112 7.434 2.518 1.00 69.62 307 GLY A N 1
ATOM 2496 C CA . GLY A 1 307 ? -20.528 8.064 1.263 1.00 69.62 307 GLY A CA 1
ATOM 2497 C C . GLY A 1 30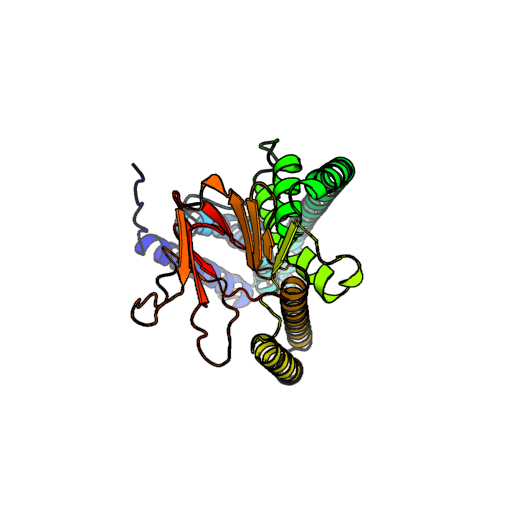7 ? -21.768 7.379 0.686 1.00 69.62 307 GLY A C 1
ATOM 2498 O O . GLY A 1 307 ? -21.742 6.171 0.465 1.00 69.62 307 GLY A O 1
ATOM 2499 N N . GLY A 1 308 ? -22.838 8.136 0.461 1.00 70.69 308 GLY A N 1
ATOM 2500 C CA . GLY A 1 308 ? -24.007 7.697 -0.302 1.00 70.69 308 GLY A CA 1
ATOM 2501 C C . GLY A 1 308 ? -23.901 8.097 -1.773 1.00 70.69 308 GLY A C 1
ATOM 2502 O O . GLY A 1 308 ? -22.889 8.664 -2.197 1.00 70.69 308 GLY A O 1
ATOM 2503 N N . LEU A 1 309 ? -24.953 7.812 -2.544 1.00 69.00 309 LEU A N 1
ATOM 2504 C CA . LEU A 1 309 ? -25.115 8.416 -3.875 1.00 69.00 309 LEU A CA 1
ATOM 2505 C C . LEU A 1 309 ? -25.383 9.920 -3.745 1.00 69.00 309 LEU A C 1
ATOM 2507 O O . LEU A 1 309 ? -24.931 10.712 -4.570 1.00 69.00 309 LEU A O 1
ATOM 2511 N N . GLU A 1 310 ? -26.046 10.299 -2.654 1.00 68.31 310 GLU A N 1
ATOM 2512 C CA . GLU A 1 310 ? -26.214 11.676 -2.217 1.00 68.31 310 GLU A CA 1
ATOM 2513 C C . GLU A 1 310 ? -25.312 11.981 -1.005 1.00 68.31 310 GLU A C 1
ATOM 2515 O O . GLU A 1 310 ? -24.991 11.089 -0.206 1.00 68.31 310 GLU A O 1
ATOM 2520 N N . PRO A 1 311 ? -24.857 13.238 -0.846 1.00 65.44 311 PRO A N 1
ATOM 2521 C CA . PRO A 1 311 ? -24.101 13.645 0.329 1.00 65.44 311 PRO A CA 1
ATOM 2522 C C . PRO A 1 311 ? -24.978 13.540 1.583 1.00 65.44 311 PRO A C 1
ATOM 2524 O O . PRO A 1 311 ? -25.860 14.360 1.823 1.00 65.44 311 PRO A O 1
ATOM 2527 N N . VAL A 1 312 ? -24.700 12.531 2.410 1.00 67.44 312 VAL A N 1
ATOM 2528 C CA . VAL A 1 312 ? -25.384 12.327 3.689 1.00 67.44 312 VAL A CA 1
ATOM 2529 C C . VAL A 1 312 ? -24.876 13.350 4.704 1.00 67.44 312 VAL A C 1
ATOM 2531 O O . VAL A 1 312 ? -23.694 13.348 5.068 1.00 67.44 312 VAL A O 1
ATOM 2534 N N . SER A 1 313 ? -25.773 14.216 5.177 1.00 67.19 313 SER A N 1
ATOM 2535 C CA . SER A 1 313 ? -25.501 15.103 6.308 1.00 67.19 313 SER A CA 1
ATOM 2536 C C . SER A 1 313 ? -25.312 14.281 7.588 1.00 67.19 313 SER A C 1
ATOM 2538 O O . SER A 1 313 ? -26.096 13.358 7.824 1.00 67.19 313 SER A O 1
ATOM 2540 N N . PRO A 1 314 ? -24.312 14.591 8.433 1.00 74.31 314 PRO A N 1
ATOM 2541 C CA . PRO A 1 314 ? -24.149 13.905 9.711 1.00 74.31 314 PRO A CA 1
ATOM 2542 C C . PRO A 1 314 ? -25.387 14.116 10.588 1.00 74.31 314 PRO A C 1
ATOM 2544 O O . PRO A 1 314 ? -26.079 15.118 10.452 1.00 74.31 314 PRO A O 1
ATOM 2547 N N . THR A 1 315 ? -25.659 13.184 11.500 1.00 75.06 315 THR A N 1
ATOM 2548 C CA . THR A 1 315 ? -26.781 13.314 12.447 1.00 75.06 315 THR A CA 1
ATOM 2549 C C . THR A 1 315 ? -26.340 14.058 13.709 1.00 75.06 315 THR A C 1
ATOM 2551 O O . THR A 1 315 ? -27.099 14.846 14.273 1.00 75.06 315 THR A O 1
ATOM 2554 N N . PHE A 1 316 ? -25.092 13.847 14.138 1.00 77.69 316 PHE A N 1
ATOM 2555 C CA . PHE A 1 316 ? -24.538 14.413 15.363 1.00 77.69 316 PHE A CA 1
ATOM 2556 C C . PHE A 1 316 ? -23.142 15.000 15.145 1.00 77.69 316 PHE A C 1
ATOM 2558 O O . PHE A 1 316 ? -22.362 14.545 14.306 1.00 77.69 316 PHE A O 1
ATOM 2565 N N . ILE A 1 317 ? -22.808 15.993 15.957 1.00 78.19 317 ILE A N 1
ATOM 2566 C CA . ILE A 1 317 ? -21.481 16.589 16.069 1.00 78.19 317 ILE A CA 1
ATOM 2567 C C . ILE A 1 317 ? -20.974 16.311 17.477 1.00 78.19 317 ILE A C 1
ATOM 2569 O O . ILE A 1 317 ? -21.699 16.554 18.445 1.00 78.19 317 ILE A O 1
ATOM 2573 N N . ILE A 1 318 ? -19.740 15.820 17.581 1.00 78.69 318 ILE A N 1
ATOM 2574 C CA . ILE A 1 318 ? -19.015 15.759 18.847 1.00 78.69 318 ILE A CA 1
ATOM 2575 C C . ILE A 1 318 ? -17.959 16.858 18.819 1.00 78.69 318 ILE A C 1
ATOM 2577 O O . ILE A 1 318 ? -17.052 16.847 17.977 1.00 78.69 318 ILE A O 1
ATOM 2581 N N . ASP A 1 319 ? -18.117 17.815 19.728 1.00 79.31 319 ASP A N 1
ATOM 2582 C CA . ASP A 1 319 ? -17.126 18.855 19.966 1.00 79.31 319 ASP A CA 1
ATOM 2583 C C . ASP A 1 319 ? -16.103 18.329 20.981 1.00 79.31 319 ASP A C 1
ATOM 2585 O O . ASP A 1 319 ? -16.479 17.788 22.025 1.00 79.31 319 ASP A O 1
ATOM 2589 N N . LEU A 1 320 ? -14.820 18.472 20.651 1.00 79.00 320 LEU A N 1
ATOM 2590 C CA . LEU A 1 320 ? -13.700 18.053 21.493 1.00 79.00 320 LEU A CA 1
ATOM 2591 C C . LEU A 1 320 ? -13.107 19.263 22.227 1.00 79.00 320 LEU A C 1
ATOM 2593 O O . LEU A 1 320 ? -13.226 20.394 21.742 1.00 79.00 320 LEU A O 1
ATOM 2597 N N . GLU A 1 321 ? -12.515 19.035 23.398 1.00 74.50 321 GLU A N 1
ATOM 2598 C CA . GLU A 1 321 ? -11.779 20.067 24.139 1.00 74.50 321 GLU A CA 1
ATOM 2599 C C . GLU A 1 321 ? -10.441 20.397 23.462 1.00 74.50 321 GLU A C 1
ATOM 2601 O O . GLU A 1 321 ? -10.182 21.572 23.185 1.00 74.50 321 GLU A O 1
ATOM 2606 N N . GLU A 1 322 ? -9.653 19.377 23.106 1.00 68.69 322 GLU A N 1
ATOM 2607 C CA . GLU A 1 322 ? -8.393 19.514 22.362 1.00 68.69 322 GLU A CA 1
ATOM 2608 C C . GLU A 1 322 ? -8.401 18.777 21.004 1.00 68.69 322 GLU A C 1
ATOM 2610 O O . GLU A 1 322 ? -9.260 17.933 20.721 1.00 68.69 322 GLU A O 1
ATOM 2615 N N . GLU A 1 323 ? -7.444 19.096 20.113 1.00 64.31 323 GLU A N 1
ATOM 2616 C CA . GLU A 1 323 ? -7.293 18.330 18.868 1.00 64.31 323 GLU A CA 1
ATOM 2617 C C . GLU A 1 323 ? -6.716 16.943 19.159 1.00 64.31 323 GLU A C 1
ATOM 2619 O O . GLU A 1 323 ? -5.615 16.800 19.689 1.00 64.31 323 GLU A O 1
ATOM 2624 N N . ILE A 1 324 ? -7.432 15.903 18.738 1.00 64.31 324 ILE A N 1
ATOM 2625 C CA . ILE A 1 324 ? -6.973 14.525 18.897 1.00 64.31 324 ILE A CA 1
ATOM 2626 C C . ILE A 1 324 ? -6.300 14.080 17.598 1.00 64.31 324 ILE A C 1
ATOM 2628 O O . ILE A 1 324 ? -6.857 14.204 16.502 1.00 64.31 324 ILE A O 1
ATOM 2632 N N . GLY A 1 325 ? -5.089 13.533 17.720 1.00 57.84 325 GLY A N 1
ATOM 2633 C CA . GLY A 1 325 ? -4.343 12.975 16.596 1.00 57.84 325 GLY A CA 1
ATOM 2634 C C . GLY A 1 325 ? -5.092 11.815 15.933 1.00 57.84 325 GLY A C 1
ATOM 2635 O O . GLY A 1 325 ? -5.373 10.789 16.556 1.00 57.84 325 GLY A O 1
ATOM 2636 N N . LEU A 1 326 ? -5.391 11.955 14.644 1.00 59.91 326 LEU A N 1
ATOM 2637 C CA . LEU A 1 326 ? -5.962 10.903 13.813 1.00 59.91 326 LEU A CA 1
ATOM 2638 C C . LEU A 1 326 ? -4.847 10.103 13.159 1.00 59.91 326 LEU A C 1
ATOM 2640 O O . LEU A 1 326 ? -4.002 10.649 12.446 1.00 59.91 326 LEU A O 1
ATOM 2644 N N . SER A 1 327 ? -4.907 8.785 13.321 1.00 56.41 327 SER A N 1
ATOM 2645 C CA . SER A 1 327 ? -4.124 7.876 12.493 1.00 56.41 327 SER A CA 1
ATOM 2646 C C . SER A 1 327 ? -4.921 7.582 11.225 1.00 56.41 327 SER A C 1
ATOM 2648 O O . SER A 1 327 ? -5.790 6.703 11.195 1.00 56.41 327 SER A O 1
ATOM 2650 N N . PHE A 1 328 ? -4.683 8.381 10.183 1.00 51.81 328 PHE A N 1
ATOM 2651 C CA . PHE A 1 328 ? -5.166 8.094 8.836 1.00 51.81 328 PHE A CA 1
ATOM 2652 C C . PHE A 1 328 ? -4.174 7.141 8.170 1.00 51.81 328 PHE A C 1
ATOM 2654 O O . PHE A 1 328 ? -2.972 7.331 8.338 1.00 51.81 328 PHE A O 1
ATOM 2661 N N . LEU A 1 329 ? -4.673 6.184 7.378 1.00 47.41 329 LEU A N 1
ATOM 2662 C CA . LEU A 1 329 ? -4.008 5.185 6.509 1.00 47.41 329 LEU A CA 1
ATOM 2663 C C . LEU A 1 329 ? -2.525 5.413 6.148 1.00 47.41 329 LEU A C 1
ATOM 2665 O O . LEU A 1 329 ? -1.775 4.463 5.940 1.00 47.41 329 LEU A O 1
ATOM 2669 N N . ARG A 1 330 ? -2.115 6.674 5.988 1.00 39.50 330 ARG A N 1
ATOM 2670 C CA . ARG A 1 330 ? -0.819 7.104 5.471 1.00 39.50 330 ARG A CA 1
ATOM 2671 C C . ARG A 1 330 ? -0.214 8.340 6.164 1.00 39.50 330 ARG A C 1
ATOM 2673 O O . ARG A 1 330 ? 0.944 8.649 5.884 1.00 39.50 330 ARG A O 1
ATOM 2680 N N . PHE A 1 331 ? -0.951 9.041 7.034 1.00 30.45 331 PHE A N 1
ATOM 2681 C CA . PHE A 1 331 ? -0.524 10.291 7.682 1.00 30.45 331 PHE A CA 1
ATOM 2682 C C . PHE A 1 331 ? -1.180 10.468 9.059 1.00 30.45 331 PHE A C 1
ATOM 2684 O O . PHE A 1 331 ? -2.378 10.246 9.208 1.00 30.45 331 PHE A O 1
ATOM 2691 N N . GLU A 1 332 ? -0.404 10.924 10.043 1.00 38.44 332 GLU A N 1
ATOM 2692 C CA . GLU A 1 332 ? -0.954 11.517 11.265 1.00 38.44 332 GLU A CA 1
ATOM 2693 C C . GLU A 1 332 ? -1.546 12.884 10.894 1.00 38.44 332 GLU A C 1
ATOM 2695 O O . GLU A 1 332 ? -0.867 13.705 10.268 1.00 38.44 332 GLU A O 1
ATOM 2700 N N . LYS A 1 333 ? -2.822 13.108 11.207 1.00 36.50 333 LYS A N 1
ATOM 2701 C CA . LYS A 1 333 ? -3.499 14.394 11.000 1.00 36.50 333 LYS A CA 1
ATOM 2702 C C . LYS A 1 333 ? -4.232 14.761 12.283 1.00 36.50 333 LYS A C 1
ATOM 2704 O O . LYS A 1 333 ? -5.010 13.961 12.776 1.00 36.50 333 LYS A O 1
ATOM 2709 N N . GLU A 1 334 ? -3.992 15.941 12.825 1.00 37.09 334 GLU A N 1
ATOM 2710 C CA . GLU A 1 334 ? -4.725 16.440 13.993 1.00 37.09 334 GLU A CA 1
ATOM 2711 C C . GLU A 1 334 ? -6.096 16.981 13.543 1.00 37.09 334 GLU A C 1
ATOM 2713 O O . GLU A 1 334 ? -6.235 17.479 12.419 1.00 37.09 334 GLU A O 1
ATOM 2718 N N . SER A 1 335 ? -7.140 16.772 14.352 1.00 38.88 335 SER A N 1
ATOM 2719 C CA . SER A 1 335 ? -8.501 17.243 14.056 1.00 38.88 335 SER A CA 1
ATOM 2720 C C . SER A 1 335 ? -9.211 17.691 15.331 1.00 38.88 335 SER A C 1
ATOM 2722 O O . SER A 1 335 ? -9.269 16.942 16.304 1.00 38.88 335 SER A O 1
ATOM 2724 N N . GLN A 1 336 ? -9.804 18.888 15.294 1.00 30.70 336 GLN A N 1
ATOM 2725 C CA . GLN A 1 336 ? -10.503 19.527 16.421 1.00 30.70 336 GLN A CA 1
ATOM 2726 C C . GLN A 1 336 ? -11.969 19.104 16.589 1.00 30.70 336 GLN A C 1
ATOM 2728 O O . GLN A 1 336 ? -12.564 19.318 17.640 1.00 30.70 336 GLN A O 1
ATOM 2733 N N . LYS A 1 337 ? -12.596 18.533 15.557 1.00 34.53 337 LYS A N 1
ATOM 2734 C CA . LYS A 1 337 ? -14.002 18.104 15.594 1.00 34.53 337 LYS A CA 1
ATOM 2735 C C . LYS A 1 337 ? -14.168 16.746 14.940 1.00 34.53 337 LYS A C 1
ATOM 2737 O O . LYS A 1 337 ? -13.449 16.414 13.996 1.00 34.53 337 LYS A O 1
ATOM 2742 N N . SER A 1 338 ? -15.141 15.973 15.409 1.00 43.41 338 SER A N 1
ATOM 2743 C CA . SER A 1 338 ? -15.530 14.702 14.792 1.00 43.41 338 SER A CA 1
ATOM 2744 C C . SER A 1 338 ? -17.047 14.686 14.575 1.00 43.41 338 SER A C 1
ATOM 2746 O O . SER A 1 338 ? -17.830 14.878 15.501 1.00 43.41 338 SER A O 1
ATOM 2748 N N . LEU A 1 339 ? -17.469 14.515 13.324 1.00 43.81 339 LEU A N 1
ATOM 2749 C CA . LEU A 1 339 ? -18.863 14.501 12.880 1.00 43.81 339 LEU A CA 1
ATOM 2750 C C . LEU A 1 339 ? -19.317 13.048 12.746 1.00 43.81 339 LEU A C 1
ATOM 2752 O O . LEU A 1 339 ? -18.703 12.271 12.013 1.00 43.81 339 LEU A O 1
ATOM 2756 N N . PHE A 1 340 ? -20.395 12.680 13.428 1.00 47.06 340 PHE A N 1
ATOM 2757 C CA . PHE A 1 340 ? -20.879 11.307 13.518 1.00 47.06 340 PHE A CA 1
ATOM 2758 C C . PHE A 1 340 ? -22.227 11.169 12.811 1.00 47.06 340 PHE A C 1
ATOM 2760 O O . PHE A 1 340 ? -23.137 11.978 12.976 1.00 47.06 340 PHE A O 1
ATOM 2767 N N . ASP A 1 341 ? -22.393 10.070 12.085 1.00 37.38 341 ASP A N 1
ATOM 2768 C CA . ASP A 1 341 ? -23.713 9.488 11.870 1.00 37.38 341 ASP A CA 1
ATOM 2769 C C . ASP A 1 341 ? -23.694 8.105 12.518 1.00 37.38 341 ASP A C 1
ATOM 2771 O O . ASP A 1 341 ? -22.973 7.204 12.090 1.00 37.38 341 ASP A O 1
ATOM 2775 N N . CYS A 1 342 ? -24.382 7.979 13.648 1.00 37.34 342 CYS A N 1
ATOM 2776 C CA . CYS A 1 342 ? -24.449 6.758 14.437 1.00 37.34 342 CYS A CA 1
ATOM 2777 C C . CYS A 1 342 ? -25.902 6.522 14.821 1.00 37.34 342 CYS A C 1
ATOM 2779 O O . CYS A 1 342 ? -26.574 7.419 15.328 1.00 37.34 342 CYS A O 1
ATOM 2781 N N . ARG A 1 343 ? -26.382 5.302 14.588 1.00 37.97 343 ARG A N 1
ATOM 2782 C CA . ARG A 1 343 ? -27.734 4.874 14.952 1.00 37.97 343 ARG A CA 1
ATOM 2783 C C . ARG A 1 343 ? -27.632 3.636 15.843 1.00 37.97 343 ARG A C 1
ATOM 2785 O O . ARG A 1 343 ? -26.702 2.838 15.695 1.00 37.97 343 ARG A O 1
ATOM 2792 N N . ARG A 1 344 ? -28.544 3.512 16.816 1.00 28.06 344 ARG A N 1
ATOM 2793 C CA . ARG A 1 344 ? -28.637 2.309 17.662 1.00 28.06 344 ARG A CA 1
ATOM 2794 C C . ARG A 1 344 ? -29.002 1.093 16.791 1.00 28.06 344 ARG A C 1
ATOM 2796 O O . ARG A 1 344 ? -29.690 1.288 15.787 1.00 28.06 344 ARG A O 1
ATOM 2803 N N . PRO A 1 345 ? -28.478 -0.102 17.122 1.00 33.47 345 PRO A N 1
ATOM 2804 C CA . PRO A 1 345 ? -28.665 -1.313 16.328 1.00 33.47 345 PRO A CA 1
ATOM 2805 C C . PRO A 1 345 ? -30.121 -1.736 16.155 1.00 33.47 345 PRO A C 1
ATOM 2807 O O . PRO A 1 345 ? -30.940 -1.446 17.056 1.00 33.47 345 PRO A O 1
#

Mean predicted aligned error: 12.62 Å

Sequence (345 aa):
MEKTIRYHRKSFYGGLFFISLLLMANFLMQKAEITGTVQGPLVWATMIDVMVILPIVTFTFVLRRRPSVSVFAPLMLLGALFIHWIVPDYAKEDLMVMNYSLVAIETFFIVFEISLLIFFLRELPKWKQNFKEFHKTHPHLLARVHATNQRTFSRQKKYKAFNKLSSLLAADAAAVRFALFPHLDKVPTGKESFSYHKNSEYFGVFLMLVHAMLIEIIAVHVILMQYSHTAAWVATTLDFYALLFLVGDYQAIRKNPLILDESAVHIQKGLRFHMTIPLEEIKGIRPYTSAENLGVKEKEALSLTLGGLEPVSPTFIIDLEEEIGLSFLRFEKESQKSLFDCRRP

Solvent-accessible surface area (backbone atoms only — not comparable to full-atom values): 18809 Å² total; per-residue (Å²): 137,82,80,83,77,75,79,60,67,67,47,40,55,49,35,53,51,51,52,51,51,54,52,48,52,47,40,42,46,44,59,64,33,75,86,43,85,73,50,67,72,57,56,54,50,46,48,45,45,42,57,47,48,46,55,52,45,44,46,64,38,62,46,63,93,68,77,55,71,79,58,53,57,59,50,41,51,54,28,52,54,48,50,67,73,32,50,48,81,88,57,48,72,72,42,53,66,54,52,53,53,49,51,52,50,51,50,51,50,51,52,50,52,50,50,52,49,54,51,50,62,69,46,42,65,60,38,53,51,45,41,60,58,34,49,80,81,30,75,47,68,66,52,24,51,49,53,25,44,48,68,66,31,61,81,40,82,90,28,57,68,53,41,59,48,50,51,45,49,45,45,56,53,46,16,52,40,30,46,78,44,43,86,81,59,71,65,69,82,52,82,41,64,28,42,57,58,70,96,42,56,37,61,59,53,50,52,51,51,53,54,51,49,56,52,46,42,54,53,52,28,60,57,31,48,76,78,32,63,67,58,13,54,53,51,39,51,50,48,52,50,51,49,41,39,53,46,5,29,54,40,30,35,69,40,33,44,38,28,35,51,99,59,31,40,38,41,37,58,33,62,50,32,38,46,73,45,50,54,88,41,53,72,46,77,43,74,56,55,91,84,63,78,77,70,80,59,74,74,44,43,45,74,60,50,66,68,42,99,54,92,62,75,48,55,30,35,39,41,40,71,60,64,50,72,31,47,36,63,86,47,82,44,66,31,44,26,42,32,35,40,75,44,80,119

pLDDT: mean 78.89, std 15.6, range [28.06, 97.69]

Secondary structure (DSSP, 8-state):
--------HHHHHHHHHHHHHHHHHHHHHHTS-TTSSPPHHHHHHHHHIIIIIHHHHIIIIISTT---HHHHHHHHHHHHHHHHHHS-GGGGGGGHHHHHHHHHHHHHHHHHHHHHHHHHHHHHHHHHHHHHHHTTT--SHHHHHHHHHHHHHTTSGGGHHHHHHHHHHHHHHHHHHHHH-GGG-PPP--SEEEBSSTT-THHHHHHHHHHHHHHHHHHHHHHHHTT-HHHHHHHHHHHHHHHHHHHHHHHHHHH--EEE-SSEEEEEETTTEEEEEEGGGEEEEEE--TTS---S-TTTEEE-PPP-SS-PPPSEEEEEEEEEEEEETTEEEEEEEEEE--B--

Foldseek 3Di:
DDPPDDQPPVLQVVLVVVLVVLLVVLLCVAAVVVVHDDDLVSLVVLLCSQQPVNLVSCDPRPVPDDDDVVVNVVSNVVSLVSSVVRHDPVNCVSCPVVVVVVVVVVVVVVVVVVVVVVVCVVLVVVLVVQLVVCVVVAVAQLVSQLSSLCVRQVVDPVCPVVSLVSNLVSLLVLLLCLLPPVVVAAQGAAPAWWQQPPPALLVVVLVVVLVVLVVVLVVQLVVVVVVDNVVSVVVSVVSVSVSSNSSSQVSSSRRYTFHDHPFWIWDDRRSFWTFIGGPVFFPDKDFDDPVPPPPDPPQAEAESHRDHVDPDDFGMKTATNAFGWIDGSNDTHTYRIYGHRTDGD

Organism: NCBI:txid45668

Radius of gyration: 26.68 Å; Cα contacts (8 Å, |Δi|>4): 420; chains: 1; bounding box: 66×44×67 Å